Protein AF-A0A918ZQC8-F1 (afdb_monomer)

Organism: NCBI:txid68230

Mean predicted aligned error: 11.02 Å

Foldseek 3Di:
DDDDDDDDDDDDPVVVLVVVLLVVLQVQLVVLVVLVVCQVVVVDPQCVSFPPSVDVVRVVLSVVCNVLSNLLSVLSVVLSVLVVVCVVVVDNPDDPDDPDDDPDRSSLVSNLSSLVSQLVQLVSQCVVCVVVVHDDCVSNVVSVCSNPSSVVVNVVSVVVVVVPDDPDPDPPPPPPDDDDDDD

InterPro domains:
  IPR020348 Uncharacterised protein family YvaD [PF17314] (22-90)
  IPR020348 Uncharacterised protein family YvaD [PF17314] (103-159)

Secondary structure (DSSP, 8-state):
--PPPPPP-PPPHHHHHHHHHHHHHHHHHHHHHHHHHHHHTT-S-HHHHSTTTT-HHHHHHHHTHHHHHHHHHHHHHHHHHHHHHHHHHSS-------SS-----THHHHHHHHHHHHHHHHHHHHHHHHHHT---HHHHHHHHHHHHTTHHHHHHHHHHHHHTSPPP---------------

Structure (mmCIF, N/CA/C/O backbone):
data_AF-A0A918ZQC8-F1
#
_entry.id   AF-A0A918ZQC8-F1
#
loop_
_atom_site.group_PDB
_atom_site.id
_atom_site.type_symbol
_atom_site.label_atom_id
_atom_site.label_alt_id
_atom_site.label_comp_id
_atom_site.label_asym_id
_atom_site.label_entity_id
_atom_site.label_seq_id
_atom_site.pdbx_PDB_ins_code
_atom_site.Cartn_x
_atom_site.Cartn_y
_atom_site.Cartn_z
_atom_site.occupancy
_atom_site.B_iso_or_equiv
_atom_site.auth_seq_id
_atom_site.auth_comp_id
_atom_site.auth_asym_id
_atom_site.auth_atom_id
_atom_site.pdbx_PDB_model_num
ATOM 1 N N . MET A 1 1 ? -54.935 7.148 -3.542 1.00 55.09 1 MET A N 1
ATOM 2 C CA . MET A 1 1 ? -53.748 7.831 -2.980 1.00 55.09 1 MET A CA 1
ATOM 3 C C . MET A 1 1 ? -52.577 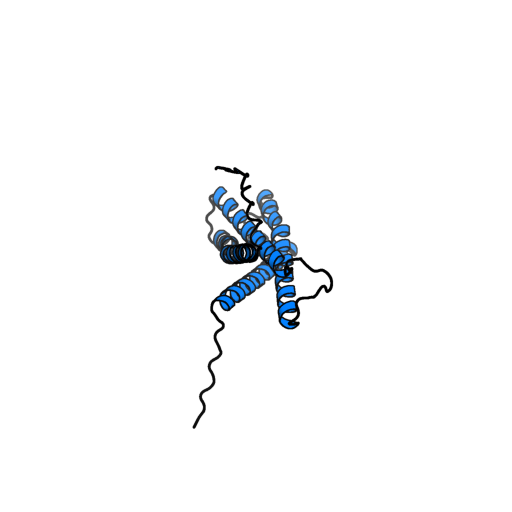6.861 -3.033 1.00 55.09 1 MET A C 1
ATOM 5 O O . MET A 1 1 ? -52.508 5.959 -2.213 1.00 55.09 1 MET A O 1
ATOM 9 N N . THR A 1 2 ? -51.718 6.984 -4.043 1.00 56.75 2 THR A N 1
ATOM 10 C CA . THR A 1 2 ? -50.540 6.119 -4.215 1.00 56.75 2 THR A CA 1
ATOM 11 C C . THR A 1 2 ? -49.395 6.698 -3.393 1.00 56.75 2 THR A C 1
ATOM 13 O O . THR A 1 2 ? -48.932 7.803 -3.669 1.00 56.75 2 THR A O 1
ATOM 16 N N . GLN A 1 3 ? -48.981 5.990 -2.343 1.00 50.06 3 GLN A N 1
ATOM 17 C CA . GLN A 1 3 ? -47.874 6.396 -1.483 1.00 50.06 3 GLN A CA 1
ATOM 18 C C . GLN A 1 3 ? -46.560 6.244 -2.267 1.00 50.06 3 GLN A C 1
ATOM 20 O O . GLN A 1 3 ? -46.239 5.159 -2.748 1.00 50.06 3 GLN A O 1
ATOM 25 N N . ALA A 1 4 ? -45.826 7.342 -2.448 1.00 55.84 4 ALA A N 1
ATOM 26 C CA . ALA A 1 4 ? -44.536 7.325 -3.131 1.00 55.84 4 ALA A CA 1
ATOM 27 C C . ALA A 1 4 ? -43.500 6.513 -2.322 1.00 55.84 4 ALA A C 1
ATOM 29 O O . ALA A 1 4 ? -43.490 6.608 -1.090 1.00 55.84 4 ALA A O 1
ATOM 30 N N . PRO A 1 5 ? -42.610 5.740 -2.975 1.00 60.94 5 PRO A N 1
ATOM 31 C CA . PRO A 1 5 ? -41.620 4.934 -2.274 1.00 60.94 5 PRO A CA 1
ATOM 32 C C . PRO A 1 5 ? -40.621 5.823 -1.523 1.00 60.94 5 PRO A C 1
ATOM 34 O O . PRO A 1 5 ? -40.077 6.789 -2.065 1.00 60.94 5 PRO A O 1
ATOM 37 N N . ALA A 1 6 ? -40.376 5.481 -0.256 1.00 62.22 6 ALA A N 1
ATOM 38 C CA . ALA A 1 6 ? -39.414 6.159 0.600 1.00 62.22 6 ALA A CA 1
ATOM 39 C C . ALA A 1 6 ? -38.012 6.126 -0.034 1.00 62.22 6 ALA A C 1
ATOM 41 O O . ALA A 1 6 ? -37.455 5.055 -0.285 1.00 62.22 6 ALA A O 1
ATOM 42 N N . ARG A 1 7 ? -37.427 7.304 -0.290 1.00 58.84 7 ARG A N 1
ATOM 43 C CA . ARG A 1 7 ? -36.044 7.410 -0.779 1.00 58.84 7 ARG A CA 1
ATOM 44 C C . ARG A 1 7 ? -35.074 6.792 0.242 1.00 58.84 7 ARG A C 1
ATOM 46 O O . ARG A 1 7 ? -35.233 7.032 1.442 1.00 58.84 7 ARG A O 1
ATOM 53 N N . PRO A 1 8 ? -34.042 6.049 -0.198 1.00 61.06 8 PRO A N 1
ATOM 54 C CA . PRO A 1 8 ? -33.047 5.491 0.710 1.00 61.06 8 PRO A CA 1
ATOM 55 C C . PRO A 1 8 ? -32.327 6.615 1.470 1.00 61.06 8 PRO A C 1
ATOM 57 O O . PRO A 1 8 ? -31.856 7.580 0.867 1.00 61.06 8 PRO A O 1
ATOM 60 N N . ARG A 1 9 ? -32.237 6.494 2.805 1.00 65.69 9 ARG A N 1
ATOM 61 C CA . ARG A 1 9 ? -31.492 7.441 3.653 1.00 65.69 9 ARG A CA 1
ATOM 62 C C . ARG A 1 9 ? -30.019 7.418 3.252 1.00 65.69 9 ARG A C 1
ATOM 64 O O . ARG A 1 9 ? -29.309 6.449 3.518 1.00 65.69 9 ARG A O 1
ATOM 71 N N . THR A 1 10 ? -29.555 8.502 2.641 1.00 63.12 10 THR A N 1
ATOM 72 C CA . THR A 1 10 ? -28.132 8.761 2.424 1.00 63.12 10 THR A CA 1
ATOM 73 C C . THR A 1 10 ? -27.437 8.853 3.781 1.00 63.12 10 THR A C 1
ATOM 75 O O . THR A 1 10 ? -27.893 9.573 4.670 1.00 63.12 10 THR A O 1
ATOM 78 N N . ALA A 1 11 ? -26.357 8.092 3.970 1.00 53.91 11 ALA A N 1
ATOM 79 C CA . ALA A 1 11 ? -25.581 8.140 5.206 1.00 53.91 11 ALA A CA 1
ATOM 80 C C . ALA A 1 11 ? -24.979 9.546 5.407 1.00 53.91 11 ALA A C 1
ATOM 82 O O . ALA A 1 11 ? -24.648 10.203 4.418 1.00 53.91 11 ALA A O 1
ATOM 83 N N . PRO A 1 12 ? -24.807 10.014 6.657 1.00 51.41 12 PRO A N 1
ATOM 84 C CA . PRO A 1 12 ? -24.168 11.299 6.915 1.00 51.41 12 PRO A CA 1
ATOM 85 C C . PRO A 1 12 ? -22.745 11.335 6.316 1.00 51.41 12 PRO A C 1
ATOM 87 O O . PRO A 1 12 ? -22.062 10.305 6.281 1.00 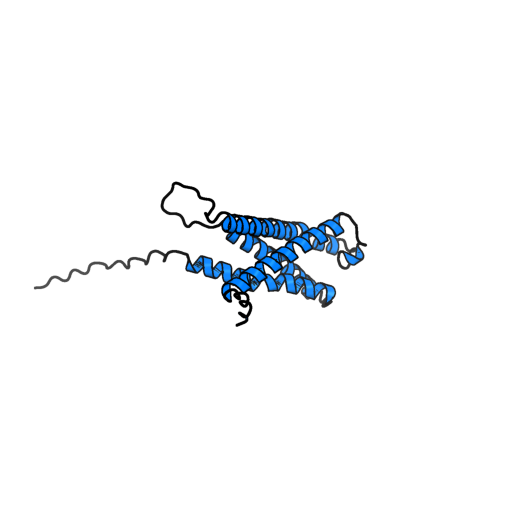51.41 12 PRO A O 1
ATOM 90 N N . PRO A 1 13 ? -22.248 12.505 5.874 1.00 56.97 13 PRO A N 1
ATOM 91 C CA . PRO A 1 13 ? -21.015 12.622 5.082 1.00 56.97 13 PRO A CA 1
ATOM 92 C C . PRO A 1 13 ? -19.768 12.020 5.763 1.00 56.97 13 PRO A C 1
ATOM 94 O O . PRO A 1 13 ? -18.898 11.447 5.103 1.00 56.97 13 PRO A O 1
ATOM 97 N N . HIS A 1 14 ? -19.697 12.046 7.099 1.00 58.22 14 HIS A N 1
ATOM 98 C CA . HIS A 1 14 ? -18.598 11.435 7.860 1.00 58.22 14 HIS A CA 1
ATOM 99 C C . HIS A 1 14 ? -18.549 9.899 7.788 1.00 58.22 14 HIS A C 1
ATOM 101 O O . HIS A 1 14 ? -17.458 9.319 7.921 1.00 58.22 14 HIS A O 1
ATOM 107 N N . ASP A 1 15 ? -19.694 9.248 7.576 1.00 60.91 15 ASP A N 1
ATOM 108 C CA . ASP A 1 15 ? -19.804 7.794 7.439 1.00 60.91 15 ASP A CA 1
ATOM 109 C C . ASP A 1 15 ? -19.425 7.331 6.038 1.00 60.91 15 ASP A C 1
ATOM 111 O O . ASP A 1 15 ? -18.857 6.247 5.885 1.00 60.91 15 ASP A O 1
ATOM 115 N N . GLN A 1 16 ? -19.686 8.158 5.025 1.00 68.25 16 GLN A N 1
ATOM 116 C CA . GLN A 1 16 ? -19.373 7.845 3.635 1.00 68.25 16 GLN A CA 1
ATOM 117 C C . GLN A 1 16 ? -17.858 7.764 3.412 1.00 68.25 16 GLN A C 1
ATOM 119 O O . GLN A 1 16 ? -17.372 6.749 2.920 1.00 68.25 16 GLN A O 1
ATOM 124 N N . GLY A 1 17 ? -17.086 8.742 3.902 1.00 75.75 17 GLY A N 1
ATOM 125 C CA . GLY A 1 17 ? -15.626 8.742 3.734 1.00 75.75 17 GLY A CA 1
ATOM 126 C C . GLY A 1 17 ? -14.919 7.546 4.388 1.00 75.75 17 GLY A C 1
ATOM 127 O O . GLY A 1 17 ? -13.971 7.003 3.831 1.00 75.75 17 GLY A O 1
ATOM 128 N N . LEU A 1 18 ? -15.394 7.070 5.548 1.00 79.00 18 LEU A N 1
ATOM 129 C CA . LEU A 1 18 ? -14.804 5.881 6.185 1.00 79.00 18 LEU A CA 1
ATOM 130 C C . LEU A 1 18 ? -15.172 4.587 5.442 1.00 79.00 18 LEU A C 1
ATOM 132 O O . LEU A 1 18 ? -14.393 3.637 5.449 1.00 79.00 18 LEU A O 1
ATOM 136 N N . ARG A 1 19 ? -16.357 4.527 4.822 1.00 84.44 19 ARG A N 1
ATOM 137 C CA . ARG A 1 19 ? -16.752 3.390 3.978 1.00 84.44 19 ARG A CA 1
ATOM 138 C C . ARG A 1 19 ? -15.877 3.321 2.729 1.00 84.44 19 ARG A C 1
ATOM 140 O O . ARG A 1 19 ? -15.382 2.240 2.434 1.00 84.44 19 ARG A O 1
ATOM 147 N N . SER A 1 20 ? -15.625 4.456 2.076 1.00 88.69 20 SER A N 1
ATOM 148 C CA . SER A 1 20 ? -14.748 4.526 0.903 1.00 88.69 20 SER A CA 1
ATOM 149 C C . SER A 1 20 ? -13.321 4.082 1.223 1.00 88.69 20 SER A C 1
ATOM 151 O O . SER A 1 20 ? -12.782 3.253 0.505 1.00 88.69 20 SER A O 1
ATOM 153 N N . VAL A 1 21 ? -12.743 4.535 2.344 1.00 88.75 21 VAL A N 1
ATOM 154 C CA . VAL A 1 21 ? -11.399 4.099 2.779 1.00 88.75 21 VAL A CA 1
ATOM 155 C C . VAL A 1 21 ? -11.344 2.590 2.997 1.00 88.75 21 VAL A C 1
ATOM 157 O O . VAL A 1 21 ? -10.430 1.935 2.516 1.00 88.75 21 VAL A O 1
ATOM 160 N N . LYS A 1 22 ? -12.334 2.018 3.692 1.00 91.81 22 LYS A N 1
ATOM 161 C CA . LYS A 1 22 ? -12.390 0.569 3.937 1.00 91.81 22 LYS A CA 1
ATOM 162 C C . LYS A 1 22 ? -12.544 -0.240 2.652 1.00 91.81 22 LYS A C 1
ATOM 164 O O . LYS A 1 22 ? -12.025 -1.346 2.580 1.00 91.81 22 LYS A O 1
ATOM 169 N N . ALA A 1 23 ? -13.289 0.288 1.680 1.00 93.75 23 ALA A N 1
ATOM 170 C CA . ALA A 1 23 ? -13.439 -0.334 0.372 1.00 93.75 23 ALA A CA 1
ATOM 171 C C . ALA A 1 23 ? -12.127 -0.271 -0.419 1.00 93.75 23 ALA A C 1
ATOM 173 O O . ALA A 1 23 ? -11.691 -1.303 -0.912 1.00 93.75 23 ALA A O 1
ATOM 174 N N . ALA A 1 24 ? -11.477 0.896 -0.468 1.00 94.62 24 ALA A N 1
ATOM 175 C CA . ALA A 1 24 ? -10.176 1.065 -1.110 1.00 94.62 24 ALA A CA 1
ATOM 176 C C . ALA A 1 24 ? -9.125 0.129 -0.498 1.00 94.62 24 ALA A C 1
ATOM 178 O O . ALA A 1 24 ? -8.502 -0.620 -1.233 1.00 94.62 24 ALA A O 1
ATOM 179 N N . MET A 1 25 ? -9.020 0.077 0.836 1.00 95.88 25 MET A N 1
ATOM 180 C CA . MET A 1 25 ? -8.142 -0.871 1.537 1.00 95.88 25 MET A CA 1
ATOM 181 C C . MET A 1 25 ? -8.412 -2.315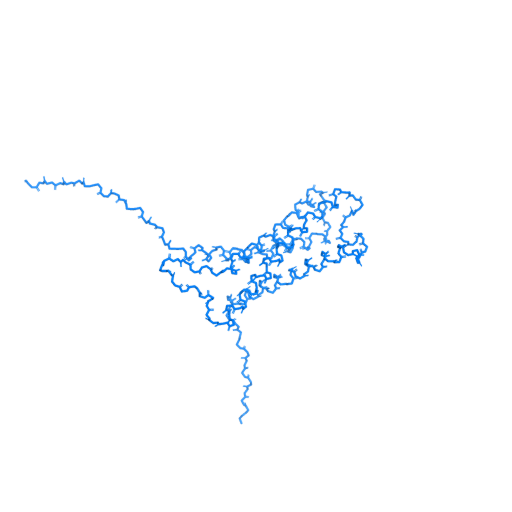 1.125 1.00 95.88 25 MET A C 1
ATOM 183 O O . MET A 1 25 ? -7.488 -3.015 0.754 1.00 95.88 25 MET A O 1
ATOM 187 N N . LEU A 1 26 ? -9.676 -2.752 1.141 1.00 97.25 26 LEU A N 1
ATOM 188 C CA . LEU A 1 26 ? -10.011 -4.127 0.773 1.00 97.25 26 LEU A CA 1
ATOM 189 C C . LEU A 1 26 ? -9.608 -4.446 -0.671 1.00 97.25 26 LEU A C 1
ATOM 191 O O . LEU A 1 26 ? -9.108 -5.533 -0.933 1.00 97.25 26 LEU A O 1
ATOM 195 N N . VAL A 1 27 ? -9.847 -3.521 -1.602 1.00 97.50 27 VAL A N 1
ATOM 196 C CA . VAL A 1 27 ? -9.444 -3.692 -3.003 1.00 97.50 27 VAL A CA 1
ATOM 197 C C . VAL A 1 27 ? -7.924 -3.779 -3.110 1.00 97.50 27 VAL A C 1
ATOM 199 O O . VAL A 1 27 ? -7.431 -4.691 -3.764 1.00 97.50 27 VAL A O 1
ATOM 202 N N . THR A 1 28 ? -7.194 -2.890 -2.436 1.00 97.25 28 THR A N 1
ATOM 203 C CA . THR A 1 28 ? -5.727 -2.883 -2.418 1.00 97.25 28 THR A CA 1
ATOM 204 C C . THR A 1 28 ? -5.154 -4.165 -1.813 1.00 97.25 28 THR A C 1
ATOM 206 O O . THR A 1 28 ? -4.318 -4.800 -2.445 1.00 97.25 28 THR A O 1
ATOM 209 N N . ASP A 1 29 ? -5.649 -4.597 -0.650 1.00 97.94 29 ASP A N 1
ATOM 210 C CA . ASP A 1 29 ? -5.193 -5.814 0.034 1.00 97.94 29 ASP A CA 1
ATOM 211 C C . ASP A 1 29 ? -5.392 -7.052 -0.860 1.00 97.94 29 ASP A C 1
ATOM 213 O O . ASP A 1 29 ? -4.509 -7.897 -0.997 1.00 97.94 29 ASP A O 1
ATOM 217 N N . LEU A 1 30 ? -6.554 -7.163 -1.514 1.00 98.12 30 LEU A N 1
ATOM 218 C CA . LEU A 1 30 ? -6.827 -8.267 -2.437 1.00 98.12 30 LEU A CA 1
ATOM 219 C C . LEU A 1 30 ? -5.965 -8.187 -3.701 1.00 98.12 30 LEU A C 1
ATOM 221 O O . LEU A 1 30 ? -5.511 -9.224 -4.181 1.00 98.12 30 LEU A O 1
ATOM 225 N N . ALA A 1 31 ? -5.728 -6.985 -4.228 1.00 97.25 31 ALA A N 1
ATOM 226 C CA . ALA A 1 31 ? -4.878 -6.780 -5.395 1.00 97.25 31 ALA A CA 1
ATOM 227 C C . ALA A 1 31 ? -3.419 -7.159 -5.109 1.00 97.25 31 ALA A C 1
ATOM 229 O O . ALA A 1 31 ? -2.822 -7.853 -5.926 1.00 97.25 31 ALA A O 1
ATOM 230 N N . PHE A 1 32 ? -2.870 -6.787 -3.948 1.00 97.56 32 PHE A N 1
ATOM 231 C CA . PHE A 1 32 ? -1.523 -7.189 -3.533 1.00 97.56 32 PHE A CA 1
ATOM 232 C C . PHE A 1 32 ? -1.385 -8.702 -3.427 1.00 97.56 32 PHE A C 1
ATOM 234 O O . PHE A 1 32 ? -0.473 -9.285 -4.010 1.00 97.56 32 PHE A O 1
ATOM 241 N N . LEU A 1 33 ? -2.306 -9.351 -2.712 1.00 97.81 33 LEU A N 1
ATOM 242 C CA . LEU A 1 33 ? -2.263 -10.801 -2.543 1.00 97.81 33 LEU A CA 1
ATOM 243 C C . LEU A 1 33 ? -2.423 -11.528 -3.881 1.00 97.81 33 LEU A C 1
ATOM 245 O O . LEU A 1 33 ? -1.735 -12.520 -4.117 1.00 97.81 33 LEU A O 1
ATOM 249 N N . LEU A 1 34 ? -3.290 -11.032 -4.768 1.00 96.62 34 LEU A N 1
ATOM 250 C CA . LEU A 1 34 ? -3.452 -11.586 -6.108 1.00 96.62 34 LEU A CA 1
ATOM 251 C C . LEU A 1 34 ? -2.184 -11.405 -6.949 1.00 96.62 34 LEU A C 1
ATOM 253 O O . LEU A 1 34 ? -1.709 -12.383 -7.520 1.00 96.62 34 LEU A O 1
ATOM 257 N N . TYR A 1 35 ? -1.630 -10.191 -6.994 1.00 95.38 35 TYR A N 1
ATOM 258 C CA . TYR A 1 35 ? -0.397 -9.878 -7.717 1.00 95.38 35 TYR A CA 1
ATOM 259 C C . TYR A 1 35 ? 0.744 -10.797 -7.279 1.00 95.38 35 TYR A C 1
ATOM 261 O O . TYR A 1 35 ? 1.323 -11.493 -8.110 1.00 95.38 35 TYR A O 1
ATOM 269 N N . TRP A 1 36 ? 1.006 -10.881 -5.972 1.00 96.06 36 TRP A N 1
ATOM 270 C CA . TRP A 1 36 ? 2.087 -11.710 -5.445 1.00 96.06 36 TRP A CA 1
ATOM 271 C C . TRP A 1 36 ? 1.843 -13.203 -5.645 1.00 96.06 36 TRP A C 1
ATOM 273 O O . TRP A 1 36 ? 2.785 -13.934 -5.934 1.00 96.06 36 TRP A O 1
ATOM 283 N N . SER A 1 37 ? 0.592 -13.665 -5.561 1.00 95.44 37 SER A N 1
ATOM 284 C CA . SER A 1 37 ? 0.263 -15.062 -5.878 1.00 95.44 37 SER A CA 1
ATOM 285 C C . SER A 1 37 ? 0.565 -15.379 -7.341 1.00 95.44 37 SER A C 1
ATOM 287 O O . SER A 1 37 ? 1.198 -16.386 -7.637 1.00 95.44 37 SER A O 1
ATOM 289 N N . VAL A 1 38 ? 0.146 -14.504 -8.257 1.00 94.38 38 VAL A N 1
ATOM 290 C CA . VAL A 1 38 ? 0.375 -14.649 -9.699 1.00 94.38 38 VAL A CA 1
ATOM 291 C C . VAL A 1 38 ? 1.868 -14.601 -10.035 1.00 94.38 38 VAL A C 1
ATOM 293 O O . VAL A 1 38 ? 2.335 -15.442 -10.804 1.00 94.38 38 VAL A O 1
ATOM 296 N N . ALA A 1 39 ? 2.613 -13.672 -9.430 1.00 91.12 39 ALA A N 1
ATOM 297 C CA . ALA A 1 39 ? 4.049 -13.514 -9.635 1.00 91.12 39 ALA A CA 1
ATOM 298 C C . ALA A 1 39 ? 4.848 -14.719 -9.106 1.00 91.12 39 ALA A C 1
ATOM 300 O O . ALA A 1 39 ? 5.638 -15.297 -9.847 1.00 91.12 39 ALA A O 1
ATOM 301 N N . LEU A 1 40 ? 4.606 -15.152 -7.862 1.00 92.06 40 LEU A N 1
ATOM 302 C CA . LEU A 1 40 ? 5.337 -16.269 -7.242 1.00 92.06 40 LEU A CA 1
ATOM 303 C C . LEU A 1 40 ? 5.031 -17.624 -7.890 1.00 92.06 40 LEU A C 1
ATOM 305 O O . LEU A 1 40 ? 5.890 -18.502 -7.914 1.00 92.06 40 LEU A O 1
ATOM 309 N N . LEU A 1 41 ? 3.816 -17.803 -8.412 1.00 93.62 41 LEU A N 1
ATOM 310 C CA . LEU A 1 41 ? 3.431 -19.011 -9.145 1.00 93.62 41 LEU A CA 1
ATOM 311 C C . LEU A 1 41 ? 3.886 -18.990 -10.614 1.00 93.62 41 LEU A C 1
ATOM 313 O O . LEU A 1 41 ? 3.658 -19.970 -11.321 1.00 93.62 41 LEU A O 1
ATOM 317 N N . GLY A 1 42 ? 4.493 -17.895 -11.089 1.00 89.38 42 GLY A N 1
ATOM 318 C CA . GLY A 1 42 ? 4.925 -17.756 -12.481 1.00 89.38 42 GLY A CA 1
ATOM 319 C C . GLY A 1 42 ? 3.768 -17.826 -13.481 1.00 89.38 42 GLY A C 1
ATOM 320 O O . GLY A 1 42 ? 3.942 -18.317 -14.593 1.00 89.38 42 GLY A O 1
ATOM 321 N N . LEU A 1 43 ? 2.568 -17.380 -13.085 1.00 90.88 43 LEU A N 1
ATOM 322 C CA . LEU A 1 43 ? 1.364 -17.468 -13.926 1.00 90.88 43 LEU A CA 1
ATOM 323 C C . LEU A 1 43 ? 1.335 -16.417 -15.042 1.00 90.88 43 LEU A C 1
ATOM 325 O O . LEU A 1 43 ? 0.516 -16.516 -15.955 1.00 90.88 43 LEU A O 1
ATOM 329 N N . ILE A 1 44 ? 2.207 -15.412 -14.963 1.00 88.75 44 ILE A N 1
ATOM 330 C CA . ILE A 1 44 ? 2.427 -14.414 -16.009 1.00 88.75 44 ILE A CA 1
ATOM 331 C C . ILE A 1 44 ? 3.902 -14.416 -16.426 1.00 88.75 44 ILE A C 1
ATOM 333 O O . ILE A 1 44 ? 4.766 -14.685 -15.588 1.00 88.75 44 ILE A O 1
ATOM 337 N N . PRO A 1 45 ? 4.204 -14.084 -17.694 1.00 87.12 45 PRO A N 1
ATOM 338 C CA . PRO A 1 45 ? 5.566 -13.790 -18.127 1.00 87.12 45 PRO A CA 1
ATOM 339 C C . PRO A 1 45 ? 6.245 -12.763 -17.212 1.00 87.12 45 PRO A C 1
ATOM 341 O O . PRO A 1 45 ? 5.620 -11.779 -16.809 1.00 87.12 45 PRO A O 1
ATOM 344 N N . ALA A 1 46 ? 7.527 -12.979 -16.902 1.00 82.12 46 ALA A N 1
ATOM 345 C CA . ALA A 1 46 ? 8.281 -12.145 -15.963 1.00 82.12 46 ALA A CA 1
ATOM 346 C C . ALA A 1 46 ? 8.339 -10.664 -16.391 1.00 82.12 46 ALA A C 1
ATOM 348 O O . ALA A 1 46 ? 8.247 -9.776 -15.547 1.00 82.12 46 ALA A O 1
ATOM 349 N N . GLU A 1 47 ? 8.349 -10.402 -17.700 1.00 85.62 47 GLU A N 1
ATOM 350 C CA . GLU A 1 47 ? 8.267 -9.064 -18.306 1.00 85.62 47 GLU A CA 1
ATOM 351 C C . GLU A 1 47 ? 7.016 -8.257 -17.922 1.00 85.62 47 GLU A C 1
ATOM 353 O O . GLU A 1 47 ? 7.053 -7.026 -17.917 1.00 85.62 47 GLU A O 1
ATOM 358 N N . TYR A 1 48 ? 5.914 -8.928 -17.573 1.00 85.56 48 TYR A N 1
ATOM 359 C CA . TYR A 1 48 ? 4.688 -8.275 -17.111 1.00 85.56 48 TYR A CA 1
ATOM 360 C C . TYR A 1 48 ? 4.598 -8.179 -15.587 1.00 85.56 48 TYR A C 1
ATOM 362 O O . TYR A 1 48 ? 3.774 -7.417 -15.079 1.00 85.56 48 TYR A O 1
ATOM 370 N N . ALA A 1 49 ? 5.412 -8.939 -14.850 1.00 83.44 49 ALA A N 1
ATOM 371 C CA . ALA A 1 49 ? 5.391 -8.932 -13.392 1.00 83.44 49 ALA A CA 1
ATOM 372 C C . ALA A 1 49 ? 6.041 -7.663 -12.828 1.00 83.44 49 ALA A C 1
ATOM 374 O O . ALA A 1 49 ? 5.506 -7.057 -11.897 1.00 83.44 49 ALA A O 1
ATOM 375 N N . TYR A 1 50 ? 7.179 -7.262 -13.393 1.00 83.88 50 TYR A N 1
ATOM 376 C CA . TYR A 1 50 ? 7.879 -6.025 -13.061 1.00 83.88 50 TYR A CA 1
ATOM 377 C C .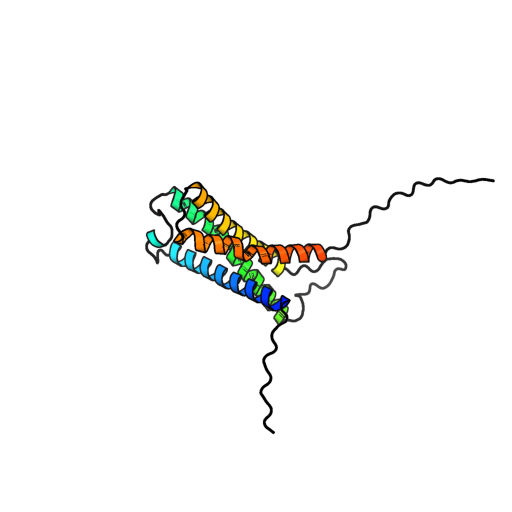 TYR A 1 50 ? 8.853 -5.646 -14.181 1.00 83.88 50 TYR A C 1
ATOM 379 O O . TYR A 1 50 ? 9.249 -6.469 -15.004 1.00 83.88 50 TYR A O 1
ATOM 387 N N . LYS A 1 51 ? 9.210 -4.362 -14.238 1.00 84.12 51 LYS A N 1
ATOM 388 C CA . LYS A 1 51 ? 10.101 -3.820 -15.268 1.00 84.12 51 LYS A CA 1
ATOM 389 C C . LYS A 1 51 ? 11.532 -4.344 -15.108 1.00 84.12 51 LYS A C 1
ATOM 391 O O . LYS A 1 51 ? 11.966 -4.543 -13.983 1.00 84.12 51 LYS A O 1
ATOM 396 N N . ASP A 1 52 ? 12.243 -4.495 -16.230 1.00 85.88 52 ASP A N 1
ATOM 397 C CA . ASP A 1 52 ? 13.659 -4.890 -16.316 1.00 85.88 52 ASP A CA 1
ATOM 398 C C . ASP A 1 52 ? 13.969 -6.154 -15.491 1.00 85.88 52 ASP A C 1
ATOM 400 O O . ASP A 1 52 ? 14.922 -6.195 -14.717 1.00 85.88 52 ASP A O 1
ATOM 404 N N . TYR A 1 53 ? 13.129 -7.186 -15.638 1.00 80.94 53 TYR A N 1
ATOM 405 C CA . TYR A 1 53 ? 13.152 -8.385 -14.793 1.00 80.94 53 TYR A CA 1
ATOM 406 C C . TYR A 1 53 ? 14.451 -9.203 -14.869 1.00 80.94 53 TYR A C 1
ATOM 408 O O . TYR A 1 53 ? 14.755 -9.946 -13.936 1.00 80.94 53 TYR A O 1
ATOM 416 N N . ASP A 1 54 ? 15.205 -9.053 -15.960 1.00 85.94 54 ASP A N 1
ATOM 417 C CA . ASP A 1 54 ? 16.505 -9.693 -16.168 1.00 85.94 54 ASP A CA 1
ATOM 418 C C . ASP A 1 54 ? 17.633 -9.046 -15.337 1.00 85.94 54 ASP A C 1
ATOM 420 O O . ASP A 1 54 ? 18.689 -9.655 -15.157 1.00 85.94 54 ASP A O 1
ATOM 424 N N . ASP A 1 55 ? 17.439 -7.823 -14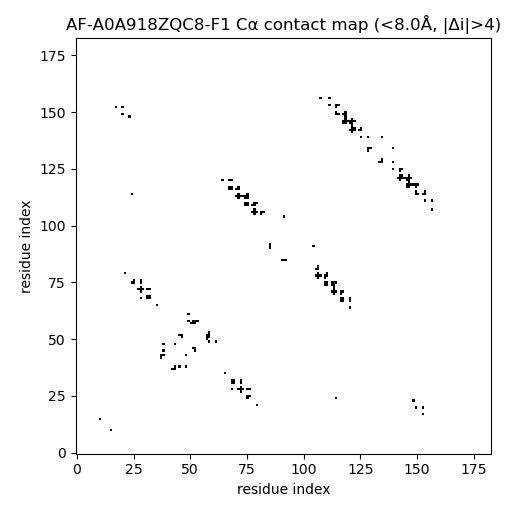.819 1.00 90.44 55 ASP A N 1
ATOM 425 C CA . ASP A 1 55 ? 18.396 -7.176 -13.916 1.00 90.44 55 ASP A CA 1
ATOM 426 C C . ASP A 1 55 ? 18.208 -7.721 -12.484 1.00 90.44 55 ASP A C 1
ATOM 428 O O . ASP A 1 55 ? 17.161 -7.488 -11.865 1.00 90.44 55 ASP A O 1
ATOM 432 N N . PRO A 1 56 ? 19.211 -8.411 -11.903 1.00 89.94 56 PRO A N 1
ATOM 433 C CA . PRO A 1 56 ? 19.103 -8.964 -10.555 1.00 89.94 56 PRO A CA 1
ATOM 434 C C . PRO A 1 56 ? 18.847 -7.888 -9.493 1.00 89.94 56 PRO A C 1
ATOM 436 O O . PRO A 1 56 ? 18.111 -8.139 -8.540 1.00 89.94 56 PRO A O 1
ATOM 439 N N . VAL A 1 57 ? 19.366 -6.667 -9.672 1.00 91.62 57 VAL A N 1
ATOM 440 C CA . VAL A 1 57 ? 19.105 -5.554 -8.743 1.00 91.62 57 VAL A CA 1
ATOM 441 C C . VAL A 1 57 ? 17.634 -5.155 -8.790 1.00 91.62 57 VAL A C 1
ATOM 443 O O . VAL A 1 57 ? 17.036 -4.836 -7.762 1.00 91.62 57 VAL A O 1
ATOM 446 N N . MET A 1 58 ? 17.044 -5.173 -9.982 1.00 92.12 58 MET A N 1
ATOM 447 C CA . MET A 1 58 ? 15.644 -4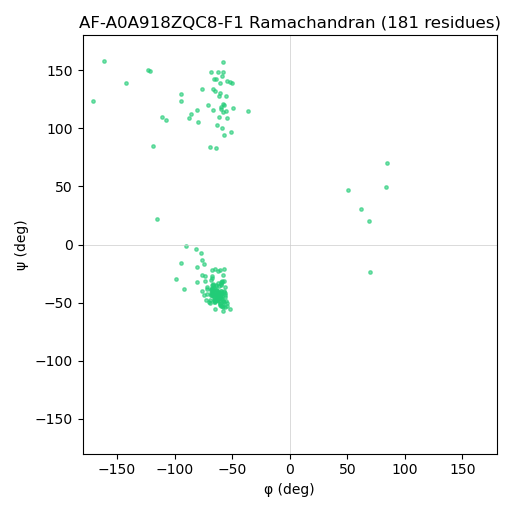.833 -10.184 1.00 92.12 58 MET A CA 1
ATOM 448 C C . MET A 1 58 ? 14.712 -5.917 -9.639 1.00 92.12 58 MET A C 1
ATOM 450 O O . MET A 1 58 ? 13.697 -5.603 -9.015 1.00 92.12 58 MET A O 1
ATOM 454 N N . SER A 1 59 ? 15.100 -7.182 -9.806 1.00 90.81 59 SER A N 1
ATOM 455 C CA . SER A 1 59 ? 14.446 -8.326 -9.176 1.00 90.81 59 SER A CA 1
ATOM 456 C C . SER A 1 59 ? 14.442 -8.194 -7.653 1.00 90.81 59 SER A C 1
ATOM 458 O O . SER A 1 59 ? 13.368 -8.140 -7.053 1.00 90.81 59 SER A O 1
ATOM 460 N N . ASP A 1 60 ? 15.609 -8.062 -7.019 1.00 93.44 60 ASP A N 1
ATOM 461 C CA . ASP A 1 60 ? 15.720 -7.967 -5.556 1.00 93.44 60 ASP A CA 1
ATOM 462 C C . ASP A 1 60 ? 14.953 -6.761 -5.002 1.00 93.44 60 ASP A C 1
ATOM 464 O O . ASP A 1 60 ? 14.256 -6.853 -3.984 1.00 93.44 60 ASP A O 1
ATOM 468 N N . TRP A 1 61 ? 15.021 -5.632 -5.710 1.00 94.62 61 TRP A N 1
ATOM 469 C CA . TRP A 1 61 ? 14.247 -4.446 -5.379 1.00 94.62 61 TRP A CA 1
ATOM 470 C C . TRP A 1 61 ? 12.737 -4.704 -5.453 1.00 94.62 61 TRP A C 1
ATOM 472 O O . TRP A 1 61 ? 12.025 -4.342 -4.516 1.00 94.62 61 TRP A O 1
ATOM 482 N N . ASN A 1 62 ? 12.239 -5.368 -6.500 1.00 94.69 62 ASN A N 1
ATOM 483 C CA . ASN A 1 62 ? 10.820 -5.704 -6.619 1.00 94.69 62 ASN A CA 1
ATOM 484 C C . ASN A 1 62 ? 10.380 -6.698 -5.531 1.00 94.69 62 ASN A C 1
ATOM 486 O O . ASN A 1 62 ? 9.374 -6.483 -4.857 1.00 94.69 62 ASN A O 1
ATOM 490 N N . TYR A 1 63 ? 11.159 -7.753 -5.282 1.00 94.25 63 TYR A N 1
ATOM 491 C CA . TYR A 1 63 ? 10.858 -8.730 -4.230 1.00 94.25 63 TYR A CA 1
ATOM 492 C C . TYR A 1 63 ? 10.917 -8.140 -2.815 1.00 94.25 63 TYR A C 1
ATOM 494 O O . TYR A 1 63 ? 10.246 -8.657 -1.920 1.00 94.25 63 TYR A O 1
ATOM 502 N N . SER A 1 64 ? 11.617 -7.020 -2.601 1.00 95.94 64 SER A N 1
ATOM 503 C CA . SER A 1 64 ? 11.579 -6.300 -1.319 1.00 95.94 64 SER A CA 1
ATOM 504 C C . SER A 1 64 ? 10.177 -5.793 -0.936 1.00 95.94 64 SER A C 1
ATOM 506 O O . SER A 1 64 ? 9.898 -5.609 0.251 1.00 95.94 64 SER A O 1
ATOM 508 N N . PHE A 1 65 ? 9.270 -5.623 -1.908 1.00 96.75 65 PHE A N 1
ATOM 509 C CA . PHE A 1 65 ? 7.884 -5.216 -1.658 1.00 96.75 65 PHE A CA 1
ATOM 510 C C . PHE A 1 65 ? 7.015 -6.357 -1.119 1.00 96.75 65 PHE A C 1
ATOM 512 O O . PHE A 1 65 ? 6.076 -6.092 -0.376 1.00 96.75 65 PHE A O 1
ATOM 519 N N . LEU A 1 66 ? 7.342 -7.624 -1.403 1.00 96.50 66 LEU A N 1
ATOM 520 C CA . LEU A 1 66 ? 6.562 -8.782 -0.951 1.00 96.50 66 LEU A CA 1
ATOM 521 C C . LEU A 1 66 ? 6.280 -8.774 0.563 1.00 96.50 66 LEU A C 1
ATOM 523 O O . LEU A 1 66 ? 5.107 -8.827 0.945 1.00 96.50 66 LEU A O 1
ATOM 527 N N . PRO A 1 67 ? 7.288 -8.694 1.457 1.00 97.12 67 PRO A N 1
ATOM 528 C CA . PRO A 1 67 ? 7.024 -8.668 2.894 1.00 97.12 67 PRO A CA 1
ATOM 529 C C . PRO A 1 67 ? 6.211 -7.438 3.321 1.00 97.12 67 PRO A C 1
ATOM 531 O O . PRO A 1 67 ? 5.401 -7.534 4.245 1.00 97.12 67 PRO A O 1
ATOM 534 N N . LEU A 1 68 ? 6.396 -6.299 2.648 1.00 97.00 68 LEU A N 1
ATOM 535 C CA . LEU A 1 68 ? 5.694 -5.051 2.938 1.00 97.00 68 LEU A CA 1
ATOM 536 C C . LEU A 1 68 ? 4.207 -5.140 2.566 1.00 97.00 68 LEU A C 1
ATOM 538 O O . LEU A 1 68 ? 3.347 -4.873 3.410 1.00 97.00 68 LEU A O 1
ATOM 542 N N . ASP A 1 69 ? 3.906 -5.580 1.348 1.00 98.00 69 ASP A N 1
ATOM 543 C CA . ASP A 1 69 ? 2.552 -5.703 0.803 1.00 98.00 69 ASP A CA 1
ATOM 544 C C . ASP A 1 69 ? 1.752 -6.794 1.522 1.00 98.00 69 ASP A C 1
ATOM 546 O O . ASP A 1 69 ? 0.566 -6.619 1.827 1.00 98.00 69 ASP A O 1
ATOM 550 N N . VAL A 1 70 ? 2.401 -7.913 1.865 1.00 98.19 70 VAL A N 1
ATOM 551 C CA . VAL A 1 70 ? 1.782 -8.985 2.655 1.00 98.19 70 VAL A CA 1
ATOM 552 C C . VAL A 1 70 ? 1.479 -8.501 4.072 1.00 98.19 70 VAL A C 1
ATOM 554 O O . VAL A 1 70 ? 0.378 -8.743 4.571 1.00 98.19 70 VAL A O 1
ATOM 557 N N . ALA A 1 71 ? 2.395 -7.777 4.722 1.00 98.31 71 ALA A N 1
ATOM 558 C CA . ALA A 1 71 ? 2.143 -7.210 6.047 1.00 98.31 71 ALA A CA 1
ATOM 559 C C . ALA A 1 71 ? 1.028 -6.147 6.016 1.00 98.31 71 ALA A C 1
ATOM 561 O O . ALA A 1 71 ? 0.157 -6.138 6.899 1.00 98.31 71 ALA A O 1
ATOM 562 N N . ALA A 1 72 ? 1.010 -5.288 4.990 1.00 98.25 72 ALA A N 1
ATOM 563 C CA . ALA A 1 72 ? -0.051 -4.309 4.766 1.00 98.25 72 ALA A CA 1
ATOM 564 C C . ALA A 1 72 ? -1.417 -4.996 4.614 1.00 98.25 72 ALA A C 1
ATOM 566 O O . ALA A 1 72 ? -2.366 -4.630 5.313 1.00 98.25 72 ALA A O 1
ATOM 567 N N . SER A 1 73 ? -1.481 -6.052 3.798 1.00 98.38 73 SER A N 1
ATOM 568 C CA . SER A 1 73 ? -2.704 -6.819 3.535 1.00 98.38 73 SER A CA 1
ATOM 569 C C . SER A 1 73 ? -3.176 -7.603 4.760 1.00 98.38 73 SER A C 1
ATOM 571 O O . SER A 1 73 ? -4.357 -7.588 5.105 1.00 98.38 73 SER A O 1
ATOM 573 N N . ALA A 1 74 ? -2.262 -8.264 5.476 1.00 98.12 74 ALA A N 1
ATOM 574 C CA . ALA A 1 74 ? -2.593 -9.040 6.669 1.00 98.12 74 ALA A CA 1
ATOM 575 C C . ALA A 1 74 ? -3.172 -8.145 7.776 1.00 98.12 74 ALA A C 1
ATOM 577 O O . ALA A 1 74 ? -4.228 -8.442 8.346 1.00 98.12 74 ALA A O 1
ATOM 578 N N . THR A 1 75 ? -2.515 -7.016 8.054 1.00 97.69 75 THR A N 1
ATOM 579 C CA . THR A 1 75 ? -3.002 -6.041 9.042 1.00 97.69 75 THR A CA 1
ATOM 580 C C . THR A 1 75 ? -4.287 -5.354 8.574 1.00 97.69 75 THR A C 1
ATOM 582 O O . THR A 1 75 ? -5.192 -5.123 9.387 1.00 97.69 75 THR A O 1
ATOM 585 N N . GLY A 1 76 ? -4.419 -5.102 7.270 1.00 97.12 76 GLY A N 1
ATOM 586 C CA . GLY A 1 76 ? -5.587 -4.483 6.660 1.00 97.12 76 GLY A CA 1
ATOM 587 C C . GLY A 1 76 ? -6.838 -5.343 6.780 1.00 97.12 76 GLY A C 1
ATOM 588 O O . GLY A 1 76 ? -7.816 -4.934 7.423 1.00 97.12 76 GLY A O 1
ATOM 589 N N . LEU A 1 77 ? -6.773 -6.582 6.299 1.00 97.62 77 LEU A N 1
ATOM 590 C CA . LEU A 1 77 ? -7.852 -7.564 6.401 1.00 97.62 77 LEU A CA 1
ATOM 591 C C . LEU A 1 77 ? -8.221 -7.864 7.858 1.00 97.62 77 LEU A C 1
ATOM 593 O O . LEU A 1 77 ? -9.412 -7.890 8.194 1.00 97.62 77 LEU A O 1
ATOM 597 N N . ALA A 1 78 ? -7.232 -8.008 8.749 1.00 95.56 78 ALA A N 1
ATOM 598 C CA . ALA A 1 78 ? -7.478 -8.192 10.179 1.00 95.56 78 ALA A CA 1
ATOM 599 C C . ALA A 1 78 ? -8.242 -7.001 10.782 1.00 95.56 78 ALA A C 1
ATOM 601 O O . ALA A 1 78 ? -9.217 -7.189 11.521 1.00 95.56 78 ALA A O 1
ATOM 602 N N . SER A 1 79 ? -7.867 -5.767 10.426 1.00 94.88 79 SER A N 1
ATOM 603 C CA . SER A 1 79 ? -8.568 -4.564 10.885 1.00 94.88 79 SER A CA 1
ATOM 604 C C . SER A 1 79 ? -10.027 -4.529 10.412 1.00 94.88 79 SER A C 1
ATOM 606 O O . SER A 1 79 ? -10.939 -4.224 11.191 1.00 94.88 79 SER A O 1
ATOM 608 N N . LEU A 1 80 ? -10.281 -4.897 9.153 1.00 94.12 80 LEU A N 1
ATOM 609 C CA . LEU A 1 80 ? -11.623 -4.920 8.578 1.00 94.12 80 LEU A CA 1
ATOM 610 C C . LEU A 1 80 ? -12.480 -6.014 9.217 1.00 94.12 80 LEU A C 1
ATOM 612 O O . LEU A 1 80 ? -13.646 -5.760 9.535 1.00 94.12 80 LEU A O 1
ATOM 616 N N . TYR A 1 81 ? -11.906 -7.194 9.449 1.00 93.06 81 TYR A N 1
ATOM 617 C CA . TYR A 1 81 ? -12.563 -8.302 10.137 1.00 93.06 81 TYR A CA 1
ATOM 618 C C . TYR A 1 81 ? -12.982 -7.913 11.560 1.00 93.06 81 TYR A C 1
ATOM 620 O O . TYR A 1 81 ? -14.165 -8.008 11.904 1.00 93.06 81 TYR A O 1
ATOM 628 N N . LEU A 1 82 ? -12.050 -7.389 12.362 1.00 90.31 82 LEU A N 1
ATOM 629 C CA . LEU A 1 82 ? -12.322 -6.966 13.738 1.00 90.31 82 LEU A CA 1
ATOM 630 C C . LEU A 1 82 ? -13.357 -5.834 13.796 1.00 90.31 82 LEU A C 1
ATOM 632 O O . LEU A 1 82 ? -14.273 -5.876 14.618 1.00 90.31 82 LEU A O 1
ATOM 636 N N . CYS A 1 83 ? -13.278 -4.864 12.881 1.00 88.88 83 CYS A N 1
ATOM 637 C CA . CYS A 1 83 ? -14.251 -3.775 12.809 1.00 88.88 83 CYS A CA 1
ATOM 638 C C . CYS A 1 83 ? -15.659 -4.267 12.422 1.00 88.88 83 CYS A C 1
ATOM 640 O O . CYS A 1 83 ? -16.662 -3.757 12.927 1.00 88.88 83 CYS A O 1
ATOM 642 N N . ARG A 1 84 ? -15.765 -5.255 11.523 1.00 87.12 84 ARG A N 1
ATOM 643 C CA . ARG A 1 84 ? -17.053 -5.877 11.167 1.00 87.12 84 ARG A CA 1
ATOM 644 C C . ARG A 1 84 ? -17.627 -6.676 12.335 1.00 87.12 84 ARG A C 1
ATOM 646 O O . ARG A 1 84 ? -18.833 -6.602 12.559 1.00 87.12 84 ARG A O 1
ATOM 653 N N . ARG A 1 85 ? -16.783 -7.408 13.068 1.00 85.06 85 ARG A N 1
ATOM 654 C CA . ARG A 1 85 ? -17.189 -8.192 14.242 1.00 85.06 85 ARG A CA 1
ATOM 655 C C . ARG A 1 85 ? -17.790 -7.299 15.323 1.00 85.06 85 ARG A C 1
ATOM 657 O O . ARG A 1 85 ? -18.927 -7.539 15.704 1.00 85.06 85 ARG A O 1
ATOM 664 N N . GLU A 1 86 ? -17.087 -6.238 15.717 1.00 80.81 86 GLU A N 1
ATOM 665 C CA . GLU A 1 86 ? -17.561 -5.271 16.722 1.00 80.81 86 GLU A CA 1
ATOM 666 C C . GLU A 1 86 ? -18.918 -4.655 16.339 1.00 80.81 86 GLU A C 1
ATOM 668 O O . GLU A 1 86 ? -19.834 -4.586 17.155 1.00 80.81 86 GLU A O 1
ATOM 673 N N . ARG A 1 87 ? -19.093 -4.271 15.065 1.00 77.94 87 ARG A N 1
ATOM 674 C CA . ARG A 1 87 ? -20.371 -3.729 14.570 1.00 77.94 87 ARG A CA 1
ATOM 675 C C . ARG A 1 87 ? -21.522 -4.733 14.615 1.00 77.94 87 ARG A C 1
ATOM 677 O O . ARG A 1 87 ? -22.659 -4.315 14.792 1.00 77.94 87 ARG A O 1
ATOM 684 N N . ARG A 1 88 ? -21.248 -6.021 14.383 1.00 79.44 88 ARG A N 1
ATOM 685 C CA . ARG A 1 88 ? -22.267 -7.085 14.389 1.00 79.44 88 ARG A CA 1
ATOM 686 C C . ARG A 1 88 ? -22.681 -7.471 15.799 1.00 79.44 88 ARG A C 1
ATOM 688 O O . ARG A 1 88 ? -23.854 -7.737 16.020 1.00 79.44 88 ARG A O 1
ATOM 695 N N . THR A 1 89 ? -21.729 -7.534 16.726 1.00 72.00 89 THR A N 1
ATOM 696 C CA . THR A 1 89 ? -22.006 -7.959 18.099 1.00 72.00 89 THR A CA 1
ATOM 697 C C . THR A 1 89 ? -22.606 -6.847 18.946 1.00 72.00 89 THR A C 1
ATOM 699 O O . THR A 1 89 ? -23.188 -7.161 19.974 1.00 72.00 89 THR A O 1
ATOM 702 N N . GLY A 1 90 ? -22.476 -5.569 18.562 1.00 62.16 90 GLY A N 1
ATOM 703 C CA . GLY A 1 90 ? -23.019 -4.418 19.306 1.00 62.16 90 GLY A CA 1
ATOM 704 C C . GLY A 1 90 ? -22.307 -4.143 20.637 1.00 62.16 90 GLY A C 1
ATOM 705 O O . GLY A 1 90 ? -22.274 -3.009 21.103 1.00 62.16 90 GLY A O 1
ATOM 706 N N . TYR A 1 91 ? -21.666 -5.164 21.198 1.00 53.38 91 TYR A N 1
ATOM 707 C CA . TYR A 1 91 ? -20.748 -5.093 22.314 1.00 53.38 91 TYR A CA 1
ATOM 708 C C . TYR A 1 91 ? -19.313 -4.984 21.781 1.00 53.38 91 TYR A C 1
ATOM 710 O O . TYR A 1 91 ? -18.923 -5.822 20.950 1.00 53.38 91 TYR A O 1
ATOM 718 N N . PRO A 1 92 ? -18.497 -4.017 22.253 1.00 56.53 92 PRO A N 1
ATOM 719 C CA . PRO A 1 92 ? -17.050 -4.175 22.164 1.00 56.53 92 PRO A CA 1
ATOM 720 C C . PRO A 1 92 ? -16.704 -5.536 22.780 1.00 56.53 92 PRO A C 1
ATOM 722 O O . PRO A 1 92 ? -17.336 -5.943 23.757 1.00 56.53 92 PRO A O 1
ATOM 725 N N . CYS A 1 93 ? -15.766 -6.284 22.187 1.00 49.75 93 CYS A N 1
ATOM 726 C CA . CYS A 1 93 ? -15.265 -7.517 22.798 1.00 49.75 93 CYS A CA 1
ATOM 727 C C . CYS A 1 93 ? -14.707 -7.164 24.187 1.00 49.75 93 CYS A C 1
ATOM 729 O O . CYS A 1 93 ? -13.581 -6.697 24.312 1.00 49.75 93 CYS A O 1
ATOM 731 N N . ARG A 1 94 ? -15.554 -7.322 25.205 1.00 52.66 94 ARG A N 1
ATOM 732 C CA . ARG A 1 94 ? -15.362 -6.876 26.579 1.00 52.66 94 ARG A CA 1
ATOM 733 C C . ARG A 1 94 ? -14.214 -7.658 27.200 1.00 52.66 94 ARG A C 1
ATOM 735 O O . ARG A 1 94 ? -14.225 -8.888 27.159 1.00 52.66 94 ARG A O 1
ATOM 742 N N . ARG A 1 95 ? -13.301 -6.968 27.879 1.00 43.81 95 ARG A N 1
ATOM 743 C CA . ARG A 1 95 ? -12.698 -7.540 29.081 1.00 43.81 95 ARG A CA 1
ATOM 744 C C . ARG A 1 95 ? -13.261 -6.787 30.272 1.00 43.81 95 ARG A C 1
ATOM 746 O O . ARG A 1 95 ? -12.987 -5.615 30.491 1.00 43.81 95 ARG A O 1
ATOM 753 N N . GLU A 1 96 ? -14.133 -7.481 30.978 1.00 49.69 96 GLU A N 1
ATOM 754 C CA . GLU A 1 96 ? -14.586 -7.120 32.306 1.00 49.69 96 GLU A CA 1
ATOM 755 C C . GLU A 1 96 ? -13.387 -7.179 33.261 1.00 49.69 96 GLU A C 1
ATOM 757 O O . GLU A 1 96 ? -12.540 -8.064 33.134 1.00 49.69 96 GLU A O 1
ATOM 762 N N . HIS A 1 97 ? -13.347 -6.234 34.206 1.00 43.47 97 HIS A N 1
ATOM 763 C CA . HIS A 1 97 ? -12.393 -6.127 35.315 1.00 43.47 97 HIS A CA 1
ATOM 764 C C . HIS A 1 97 ? -11.034 -5.442 35.044 1.00 43.47 97 HIS A C 1
ATOM 766 O O . HIS A 1 97 ? -9.986 -6.079 35.115 1.00 43.47 97 HIS A O 1
ATOM 772 N N . ARG A 1 98 ? -11.043 -4.114 34.835 1.00 41.41 98 ARG A N 1
ATOM 773 C CA . ARG A 1 98 ? -10.184 -3.149 35.565 1.00 41.41 98 ARG A CA 1
ATOM 774 C C . ARG A 1 98 ? -10.614 -1.716 35.228 1.00 41.41 98 ARG A C 1
ATOM 776 O O . ARG A 1 98 ? -10.668 -1.344 34.061 1.00 41.41 98 ARG A O 1
ATOM 783 N N . THR A 1 99 ? -10.949 -0.943 36.252 1.00 42.91 99 THR A N 1
ATOM 784 C CA . THR A 1 99 ? -11.091 0.516 36.195 1.00 42.91 99 THR A CA 1
ATOM 785 C C . THR A 1 99 ? -9.802 1.144 35.633 1.00 42.91 99 THR A C 1
ATOM 787 O O . THR A 1 99 ? -8.711 0.676 35.944 1.00 42.91 99 THR A O 1
ATOM 790 N N . ASP A 1 100 ? -9.943 2.171 34.789 1.00 44.62 100 ASP A N 1
ATOM 791 C CA . ASP A 1 100 ? -8.880 3.091 34.330 1.00 44.62 100 ASP A CA 1
ATOM 792 C C . ASP A 1 100 ? -7.976 2.689 33.147 1.00 44.62 100 ASP A C 1
ATOM 794 O O . ASP A 1 100 ? -6.758 2.861 33.189 1.00 44.62 100 ASP A O 1
ATOM 798 N N . SER A 1 101 ? -8.523 2.235 32.012 1.00 42.69 101 SER A N 1
ATOM 799 C CA . SER A 1 101 ? -7.741 2.218 30.758 1.00 42.69 101 SER A CA 1
ATOM 800 C C . SER A 1 101 ? -8.569 2.581 29.520 1.00 42.69 101 SER A C 1
ATOM 802 O O . SER A 1 101 ? -9.709 2.135 29.398 1.00 42.69 101 SER A O 1
ATOM 804 N N . PRO A 1 102 ? -8.025 3.384 28.580 1.00 48.84 102 PRO A N 1
ATOM 805 C CA . PRO A 1 102 ? -8.726 3.754 27.358 1.00 48.84 102 PRO A CA 1
ATOM 806 C C . PRO A 1 102 ? -8.908 2.510 26.488 1.00 48.84 102 PRO A C 1
ATOM 808 O O . PRO A 1 102 ? -7.936 1.926 26.009 1.00 48.84 102 PRO A O 1
ATOM 811 N N . ASP A 1 103 ? -10.163 2.126 26.285 1.00 51.44 103 ASP A N 1
ATOM 812 C CA . ASP A 1 103 ? -10.604 0.968 25.510 1.00 51.44 103 ASP A CA 1
ATOM 813 C C . ASP A 1 103 ? -10.214 1.152 24.024 1.00 51.44 103 ASP A C 1
ATOM 815 O O . ASP A 1 103 ? -10.954 1.699 23.197 1.00 51.44 103 ASP A O 1
ATOM 819 N N . ARG A 1 104 ? -8.964 0.818 23.668 1.00 57.09 104 ARG A N 1
ATOM 820 C CA . ARG A 1 104 ? -8.462 0.963 22.295 1.00 57.09 104 ARG A CA 1
ATOM 821 C C . ARG A 1 104 ? -8.958 -0.210 21.473 1.00 57.09 104 ARG A C 1
ATOM 823 O O . ARG A 1 104 ? -8.410 -1.306 21.544 1.00 57.09 104 ARG A O 1
ATOM 830 N N . THR A 1 105 ? -9.940 0.034 20.612 1.00 70.12 105 THR A N 1
ATOM 831 C CA . THR A 1 105 ? -10.355 -0.991 19.665 1.00 70.12 105 THR A CA 1
ATOM 832 C C . THR A 1 105 ? -9.195 -1.395 18.752 1.00 70.12 105 THR A C 1
ATOM 834 O O . THR A 1 105 ? -8.716 -0.582 17.956 1.00 70.12 105 THR A O 1
ATOM 837 N N . ALA A 1 106 ? -8.763 -2.658 18.838 1.00 81.62 106 ALA A N 1
ATOM 838 C CA . ALA A 1 106 ? -7.573 -3.177 18.155 1.00 81.62 106 ALA A CA 1
ATOM 839 C C . ALA A 1 106 ? -7.590 -2.997 16.623 1.00 81.62 106 ALA A C 1
ATOM 841 O O . ALA A 1 106 ? -6.535 -2.950 15.995 1.00 81.62 106 ALA A O 1
ATOM 842 N N . TRP A 1 107 ? -8.765 -2.818 16.004 1.00 88.50 107 TRP A N 1
ATOM 843 C CA . TRP A 1 107 ? -8.853 -2.554 14.566 1.00 88.50 107 TRP A CA 1
ATOM 844 C C . TRP A 1 107 ? -8.288 -1.191 14.153 1.00 88.50 107 TRP A C 1
ATOM 846 O O . TRP A 1 107 ? -7.832 -1.060 13.022 1.00 88.50 107 TRP A O 1
ATOM 856 N N . ARG A 1 108 ? -8.308 -0.164 15.018 1.00 90.12 108 ARG A N 1
ATOM 857 C CA . ARG A 1 108 ? -7.828 1.180 14.639 1.00 90.12 108 ARG A CA 1
ATOM 858 C C . ARG A 1 108 ? -6.306 1.220 14.461 1.00 90.12 108 ARG A C 1
ATOM 860 O O . ARG A 1 108 ? -5.880 1.700 13.413 1.00 90.12 108 ARG A O 1
ATOM 867 N N . PRO A 1 109 ? -5.488 0.709 15.405 1.00 92.75 109 PRO A N 1
ATOM 868 C CA . PRO A 1 109 ? -4.046 0.606 15.197 1.00 92.75 109 PRO A CA 1
ATOM 869 C C . PRO A 1 109 ? -3.681 -0.268 13.995 1.00 92.75 109 PRO A C 1
ATOM 871 O O . PRO A 1 109 ? -2.848 0.140 13.199 1.00 92.75 109 PRO A O 1
ATOM 874 N N . LEU A 1 110 ? -4.341 -1.418 13.809 1.00 94.88 110 LEU A N 1
ATOM 875 C CA . LEU A 1 110 ? -4.074 -2.298 12.662 1.00 94.88 110 LEU A CA 1
ATOM 876 C C . LEU A 1 110 ? -4.379 -1.622 11.321 1.00 94.88 110 LEU A C 1
ATOM 878 O O . LEU A 1 110 ? -3.594 -1.726 10.385 1.00 94.88 110 LEU A O 1
ATOM 882 N N . MET A 1 111 ? -5.487 -0.881 11.243 1.00 95.62 111 MET A N 1
ATOM 883 C CA . MET A 1 111 ? -5.824 -0.085 10.063 1.00 95.62 111 MET A CA 1
ATOM 884 C C . MET A 1 111 ? -4.776 0.996 9.799 1.00 95.62 111 MET A C 1
ATOM 886 O O . MET A 1 111 ? -4.400 1.208 8.653 1.00 95.62 111 MET A O 1
ATOM 890 N N . LEU A 1 112 ? -4.297 1.673 10.847 1.00 95.94 112 LEU A N 1
ATOM 891 C CA . LEU A 1 112 ? -3.245 2.678 10.714 1.00 95.94 112 LEU A CA 1
ATOM 892 C C . LEU A 1 112 ? -1.948 2.055 10.181 1.00 95.94 112 LEU A C 1
ATOM 894 O O . LEU A 1 112 ? -1.380 2.595 9.240 1.00 95.94 112 LEU A O 1
ATOM 898 N N . VAL A 1 113 ? -1.528 0.909 10.728 1.00 97.56 113 VAL A N 1
ATOM 899 C CA . VAL A 1 113 ? -0.350 0.166 10.252 1.00 97.56 113 VAL A CA 1
ATOM 900 C C . VAL A 1 113 ? -0.500 -0.196 8.775 1.00 97.56 113 VAL A C 1
ATOM 902 O O . VAL A 1 113 ? 0.367 0.160 7.987 1.00 97.56 113 VAL A O 1
ATOM 905 N N . SER A 1 114 ? -1.612 -0.820 8.381 1.00 97.94 114 SER A N 1
ATOM 906 C CA . SER A 1 114 ? -1.875 -1.201 6.986 1.00 97.94 114 SER A CA 1
ATOM 907 C C . SER A 1 114 ? -1.794 -0.010 6.024 1.00 97.94 114 SER A C 1
ATOM 909 O O . SER A 1 114 ? -1.075 -0.056 5.024 1.00 97.94 114 SER A O 1
ATOM 911 N N . LEU A 1 115 ? -2.466 1.097 6.361 1.00 97.88 115 LEU A N 1
ATOM 912 C CA . LEU A 1 115 ? -2.463 2.321 5.558 1.00 97.88 115 LEU A CA 1
ATOM 913 C C . LEU A 1 115 ? -1.061 2.928 5.441 1.00 97.88 115 LEU A C 1
ATOM 915 O O . LEU A 1 115 ? -0.675 3.378 4.363 1.00 97.88 115 LEU A O 1
ATOM 919 N N . THR A 1 116 ? -0.298 2.941 6.535 1.00 98.38 116 THR A N 1
ATOM 920 C CA . THR A 1 116 ? 1.081 3.434 6.533 1.00 98.38 116 THR A CA 1
ATOM 921 C C . THR A 1 116 ? 1.980 2.552 5.675 1.00 98.38 116 THR A C 1
ATOM 923 O O . THR A 1 116 ? 2.674 3.091 4.824 1.00 98.38 116 THR A O 1
ATOM 926 N N . LEU A 1 117 ? 1.934 1.225 5.827 1.00 98.44 117 LEU A N 1
ATOM 927 C CA . LEU A 1 117 ? 2.744 0.303 5.020 1.00 98.44 117 LEU A CA 1
ATOM 928 C C . LEU A 1 117 ? 2.418 0.424 3.525 1.00 98.44 117 LEU A C 1
ATOM 930 O O . LEU A 1 117 ? 3.330 0.504 2.710 1.00 98.44 117 LEU A O 1
ATOM 934 N N . THR A 1 118 ? 1.133 0.545 3.181 1.00 98.44 118 THR A N 1
ATOM 935 C CA . THR A 1 118 ? 0.683 0.765 1.796 1.00 98.44 118 THR A CA 1
ATOM 936 C C . THR A 1 118 ? 1.241 2.067 1.213 1.00 98.44 118 THR A C 1
ATOM 938 O O . THR A 1 118 ? 1.740 2.091 0.089 1.00 98.44 118 THR A O 1
ATOM 941 N N . SER A 1 119 ? 1.189 3.159 1.984 1.00 98.44 119 SER A N 1
ATOM 942 C CA . SER A 1 119 ? 1.734 4.453 1.558 1.00 98.44 119 SER A CA 1
ATOM 943 C C . SER A 1 119 ? 3.259 4.399 1.420 1.00 98.44 119 SER A C 1
ATOM 945 O O . SER A 1 119 ? 3.802 4.921 0.448 1.00 98.44 119 SER A O 1
ATOM 947 N N . THR A 1 120 ? 3.946 3.707 2.335 1.00 98.50 120 THR A N 1
ATOM 948 C CA . THR A 1 120 ? 5.395 3.470 2.269 1.00 98.50 120 THR A CA 1
ATOM 949 C C . THR A 1 120 ? 5.789 2.675 1.025 1.00 98.50 120 THR A C 1
ATOM 951 O O . THR A 1 120 ? 6.767 3.045 0.381 1.00 98.50 120 THR A O 1
ATOM 954 N N . ALA A 1 121 ? 5.026 1.644 0.644 1.00 98.19 121 ALA A N 1
ATOM 955 C CA . ALA A 1 121 ? 5.253 0.902 -0.597 1.00 98.19 121 ALA A CA 1
ATOM 956 C C . ALA A 1 121 ? 5.174 1.844 -1.810 1.00 98.19 121 ALA A C 1
ATOM 958 O O . ALA A 1 121 ? 6.133 1.978 -2.570 1.00 98.19 121 ALA A O 1
ATOM 959 N N . GLY A 1 122 ? 4.084 2.610 -1.930 1.00 98.19 122 GLY A N 1
ATOM 960 C CA . GLY A 1 122 ? 3.948 3.603 -2.999 1.00 98.19 122 GLY A CA 1
ATOM 961 C C . GLY A 1 122 ? 5.094 4.626 -3.018 1.00 98.19 122 GLY A C 1
ATOM 962 O O . GLY A 1 122 ? 5.629 4.935 -4.083 1.00 98.19 122 GLY A O 1
ATOM 963 N N . LEU A 1 123 ? 5.523 5.112 -1.847 1.00 98.38 123 LEU A N 1
ATOM 964 C CA . LEU A 1 123 ? 6.639 6.054 -1.724 1.00 98.38 123 LEU A CA 1
ATOM 965 C C . LEU A 1 123 ? 7.961 5.452 -2.208 1.00 98.38 123 LEU A C 1
ATOM 967 O O . LEU A 1 123 ? 8.670 6.103 -2.974 1.00 98.38 123 LEU A O 1
ATOM 971 N N . GLN A 1 124 ? 8.287 4.231 -1.774 1.00 97.88 124 GLN A N 1
ATOM 972 C CA . GLN A 1 124 ? 9.512 3.533 -2.167 1.00 97.88 124 GLN A CA 1
ATOM 973 C C . GLN A 1 124 ? 9.600 3.416 -3.692 1.00 97.88 124 GLN A C 1
ATOM 975 O O . GLN A 1 124 ? 10.638 3.733 -4.272 1.00 97.88 124 GLN A O 1
ATOM 980 N N . ALA A 1 125 ? 8.499 3.031 -4.341 1.00 97.19 125 ALA A N 1
ATOM 981 C CA . ALA A 1 125 ? 8.428 2.927 -5.793 1.00 97.19 125 ALA A CA 1
ATOM 982 C C . ALA A 1 125 ? 8.576 4.280 -6.499 1.00 97.19 125 ALA A C 1
ATOM 984 O O . ALA A 1 125 ? 9.386 4.412 -7.415 1.00 97.19 125 ALA A O 1
ATOM 985 N N . VAL A 1 126 ? 7.839 5.301 -6.056 1.00 98.12 126 VAL A N 1
ATOM 986 C CA . VAL A 1 126 ? 7.893 6.643 -6.660 1.00 98.12 126 VAL A CA 1
ATOM 987 C C . VAL A 1 126 ? 9.291 7.250 -6.545 1.00 98.12 126 VAL A C 1
ATOM 989 O O . VAL A 1 126 ? 9.818 7.767 -7.529 1.00 98.12 126 VAL A O 1
ATOM 992 N N . VAL A 1 127 ? 9.916 7.165 -5.367 1.00 97.88 127 VAL A N 1
ATOM 993 C CA . VAL A 1 127 ? 11.272 7.691 -5.149 1.00 97.88 127 VAL A CA 1
ATOM 994 C C . VAL A 1 127 ? 12.288 6.935 -6.000 1.00 97.88 127 VAL A C 1
ATOM 996 O O . VAL A 1 127 ? 13.129 7.568 -6.635 1.00 97.88 127 VAL A O 1
ATOM 999 N N . PHE A 1 128 ? 12.200 5.606 -6.062 1.00 96.31 128 PHE A N 1
ATOM 1000 C CA . PHE A 1 128 ? 13.101 4.795 -6.879 1.00 96.31 128 PHE A CA 1
ATOM 1001 C C . PHE A 1 128 ? 13.056 5.188 -8.361 1.00 96.31 128 PHE A C 1
ATOM 1003 O O . PHE A 1 128 ? 14.100 5.440 -8.965 1.00 96.31 128 PHE A O 1
ATOM 1010 N N . TRP A 1 129 ? 11.856 5.306 -8.935 1.00 96.25 129 TRP A N 1
ATOM 1011 C CA . TRP A 1 129 ? 11.704 5.674 -10.342 1.00 96.25 129 TRP A CA 1
ATOM 1012 C C . TRP A 1 129 ? 12.128 7.112 -10.628 1.00 96.25 129 TRP A C 1
ATOM 1014 O O . TRP A 1 129 ? 12.814 7.357 -11.621 1.00 96.25 129 TRP A O 1
ATOM 1024 N N . ALA A 1 130 ? 11.815 8.046 -9.725 1.00 97.00 130 ALA A N 1
ATOM 1025 C CA . ALA A 1 130 ? 12.274 9.427 -9.831 1.00 97.00 130 ALA A CA 1
ATOM 1026 C C . ALA A 1 130 ? 13.809 9.526 -9.834 1.00 97.00 130 ALA A C 1
ATOM 1028 O O . ALA A 1 130 ? 14.371 10.251 -10.654 1.00 97.00 130 ALA A O 1
ATOM 1029 N N . LEU A 1 131 ? 14.496 8.770 -8.967 1.00 96.94 131 LEU A N 1
ATOM 1030 C CA . LEU A 1 131 ? 15.963 8.732 -8.913 1.00 96.94 131 LEU A CA 1
ATOM 1031 C C . LEU A 1 131 ? 16.587 8.119 -10.172 1.00 96.94 131 LEU A C 1
ATOM 1033 O O . LEU A 1 131 ? 17.651 8.561 -10.598 1.00 96.94 131 LEU A O 1
ATOM 1037 N N . ARG A 1 132 ? 15.924 7.132 -10.787 1.00 93.69 132 ARG A N 1
ATOM 1038 C CA . ARG A 1 132 ? 16.336 6.565 -12.083 1.00 93.69 132 ARG A CA 1
ATOM 1039 C C . ARG A 1 132 ? 15.978 7.456 -13.281 1.00 93.69 132 ARG A C 1
ATOM 1041 O O . ARG A 1 132 ? 16.400 7.157 -14.393 1.00 93.69 132 ARG A O 1
ATOM 1048 N N . GLY A 1 133 ? 15.221 8.537 -13.073 1.00 95.75 133 GLY A N 1
ATOM 1049 C CA . GLY A 1 133 ? 14.755 9.422 -14.143 1.00 95.75 133 GLY A CA 1
ATOM 1050 C C . GLY A 1 133 ? 13.720 8.780 -15.073 1.00 95.75 133 GLY A C 1
ATOM 1051 O O . GLY A 1 133 ? 13.540 9.250 -16.196 1.00 95.75 133 GLY A O 1
ATOM 1052 N N . ASP A 1 134 ? 13.049 7.716 -14.627 1.00 93.00 134 ASP A N 1
ATOM 1053 C CA . ASP A 1 134 ? 12.003 7.033 -15.388 1.00 93.00 134 ASP A CA 1
ATOM 1054 C C . ASP A 1 134 ? 10.631 7.579 -14.991 1.00 93.00 134 ASP A C 1
ATOM 1056 O O . ASP A 1 134 ? 10.250 7.532 -13.822 1.00 93.00 134 ASP A O 1
ATOM 1060 N N . TRP A 1 135 ? 9.879 8.071 -15.975 1.00 95.00 135 TRP A N 1
ATOM 1061 C CA . TRP A 1 135 ? 8.569 8.705 -15.795 1.00 95.00 135 TRP A CA 1
ATOM 1062 C C . TRP A 1 135 ? 7.434 7.920 -16.458 1.00 95.00 135 TRP A C 1
ATOM 1064 O O . TRP A 1 135 ? 6.387 8.485 -16.778 1.00 95.00 135 TRP A O 1
ATOM 1074 N N . SER A 1 136 ? 7.634 6.622 -16.701 1.00 95.00 136 SER A N 1
ATOM 1075 C CA . SER A 1 136 ? 6.629 5.764 -17.325 1.00 95.00 136 SER A CA 1
ATOM 1076 C C . SER A 1 136 ? 5.311 5.762 -16.531 1.00 95.00 136 SER A C 1
ATOM 1078 O O . SER A 1 136 ? 5.289 5.321 -15.373 1.00 95.00 136 SER A O 1
ATOM 1080 N N . PRO A 1 137 ? 4.181 6.178 -17.140 1.00 94.75 137 PRO A N 1
ATOM 1081 C CA . PRO A 1 137 ? 2.886 6.204 -16.461 1.00 94.75 137 PRO A CA 1
ATOM 1082 C C . PRO A 1 137 ? 2.446 4.834 -15.937 1.00 94.75 137 PRO A C 1
ATOM 1084 O O . PRO A 1 137 ? 1.796 4.765 -14.895 1.00 94.75 137 PRO A O 1
ATOM 1087 N N . THR A 1 138 ? 2.841 3.752 -16.617 1.00 93.88 138 THR A N 1
ATOM 1088 C CA . THR A 1 138 ? 2.533 2.364 -16.237 1.00 93.88 138 THR A CA 1
ATOM 1089 C C . THR A 1 138 ? 2.994 2.037 -14.820 1.00 93.88 138 THR A C 1
ATOM 1091 O O . THR A 1 138 ? 2.288 1.345 -14.093 1.00 93.88 138 THR A O 1
ATOM 1094 N N . TRP A 1 139 ? 4.142 2.576 -14.403 1.00 92.19 139 TRP A N 1
ATOM 1095 C CA . TRP A 1 139 ? 4.704 2.343 -13.071 1.00 92.19 139 TRP A CA 1
ATOM 1096 C C . TRP A 1 139 ? 4.394 3.489 -12.112 1.00 92.19 139 TRP A C 1
ATOM 1098 O O . TRP A 1 139 ? 4.223 3.266 -10.919 1.00 92.19 139 TRP A O 1
ATOM 1108 N N . TRP A 1 140 ? 4.246 4.714 -12.608 1.00 96.69 140 TRP A N 1
ATOM 1109 C CA . TRP A 1 140 ? 3.946 5.866 -11.761 1.00 96.69 140 TRP A CA 1
ATOM 1110 C C . TRP A 1 140 ? 2.514 5.879 -11.233 1.00 96.69 140 TRP A C 1
ATOM 1112 O O . TRP A 1 140 ? 2.309 6.077 -10.038 1.00 96.69 140 TRP A O 1
ATOM 1122 N N . ILE A 1 141 ? 1.519 5.660 -12.094 1.00 97.19 141 ILE A N 1
ATOM 1123 C CA . ILE A 1 141 ? 0.099 5.772 -11.730 1.00 97.19 141 ILE A CA 1
ATOM 1124 C C . ILE A 1 141 ? -0.288 4.835 -10.572 1.00 97.19 141 ILE A C 1
ATOM 1126 O O . ILE A 1 141 ? -0.829 5.340 -9.582 1.00 97.19 141 ILE A O 1
ATOM 1130 N N . PRO A 1 142 ? -0.032 3.510 -10.632 1.00 95.69 142 PRO A N 1
ATOM 1131 C CA . PRO A 1 142 ? -0.412 2.621 -9.536 1.00 95.69 142 PRO A CA 1
ATOM 1132 C C . PRO A 1 142 ? 0.325 2.970 -8.237 1.00 95.69 142 PRO A C 1
ATOM 1134 O O . PRO A 1 142 ? -0.295 3.019 -7.177 1.00 95.69 142 PRO A O 1
ATOM 1137 N N . ASN A 1 143 ? 1.613 3.308 -8.307 1.00 97.75 143 ASN A N 1
ATOM 1138 C CA . ASN A 1 143 ? 2.410 3.618 -7.121 1.00 97.75 143 ASN A CA 1
ATOM 1139 C C . ASN A 1 143 ? 2.041 4.965 -6.480 1.00 97.75 143 ASN A C 1
ATOM 1141 O O . ASN A 1 143 ? 1.976 5.069 -5.255 1.00 97.75 143 ASN A O 1
ATOM 1145 N N . LEU A 1 144 ? 1.697 5.978 -7.281 1.00 98.25 144 LEU A N 1
ATOM 1146 C CA . LEU A 1 144 ? 1.122 7.227 -6.779 1.00 98.25 144 LEU A CA 1
ATOM 1147 C C . LEU A 1 144 ? -0.241 6.998 -6.124 1.00 98.25 144 LEU A C 1
ATOM 1149 O O . LEU A 1 144 ? -0.535 7.610 -5.097 1.00 98.25 144 LEU A O 1
ATOM 1153 N N . ALA A 1 145 ? -1.071 6.115 -6.684 1.00 97.19 145 ALA A N 1
ATOM 1154 C CA . ALA A 1 145 ? -2.339 5.766 -6.059 1.00 97.19 145 ALA A CA 1
ATOM 1155 C C . ALA A 1 145 ? -2.101 5.155 -4.669 1.00 97.19 145 ALA A C 1
ATOM 1157 O O . ALA A 1 145 ? -2.666 5.666 -3.698 1.00 97.19 145 ALA A O 1
ATOM 1158 N N . LEU A 1 146 ? -1.216 4.152 -4.563 1.00 97.75 146 LEU A N 1
ATOM 1159 C CA . LEU A 1 146 ? -0.812 3.521 -3.296 1.00 97.75 146 LEU A CA 1
ATOM 1160 C C . LEU A 1 146 ? -0.246 4.527 -2.287 1.00 97.75 146 LEU A C 1
ATOM 1162 O O . LEU A 1 146 ? -0.580 4.467 -1.105 1.00 97.75 146 LEU A O 1
ATOM 1166 N N . LEU A 1 147 ? 0.554 5.488 -2.753 1.00 98.25 147 LEU A N 1
ATOM 1167 C CA . LEU A 1 147 ? 1.124 6.545 -1.922 1.00 98.25 147 LEU A CA 1
ATOM 1168 C C . LEU A 1 147 ? 0.043 7.461 -1.334 1.00 98.25 147 LEU A C 1
ATOM 1170 O O . LEU A 1 147 ? 0.068 7.763 -0.138 1.00 98.25 147 LEU A O 1
ATOM 1174 N N . LEU A 1 148 ? -0.890 7.922 -2.171 1.00 97.44 148 LEU A N 1
ATOM 1175 C CA . LEU A 1 148 ? -1.758 9.060 -1.860 1.00 97.44 148 LEU A CA 1
ATOM 1176 C C . LEU A 1 148 ? -3.084 8.667 -1.205 1.00 97.44 148 LEU A C 1
ATOM 1178 O O . LEU A 1 148 ? -3.542 9.371 -0.300 1.00 97.44 148 LEU A O 1
ATOM 1182 N N . PHE A 1 149 ? -3.715 7.563 -1.619 1.00 95.56 149 PHE A N 1
ATOM 1183 C CA . PHE A 1 149 ? -5.032 7.189 -1.084 1.00 95.56 149 PHE A CA 1
ATOM 1184 C C . PHE A 1 149 ? -5.051 6.968 0.447 1.00 95.56 149 PHE A C 1
ATOM 1186 O O . PHE A 1 149 ? -6.065 7.312 1.070 1.00 95.56 149 PHE A O 1
ATOM 1193 N N . PRO A 1 150 ? -3.987 6.442 1.098 1.00 96.62 150 PRO A N 1
ATOM 1194 C CA . PRO A 1 150 ? -3.998 6.214 2.541 1.00 96.62 150 PRO A CA 1
ATOM 1195 C C . PRO A 1 150 ? -3.890 7.501 3.369 1.00 96.62 150 PRO A C 1
ATOM 1197 O O . PRO A 1 150 ? -4.395 7.556 4.495 1.00 96.62 150 PRO A O 1
ATOM 1200 N N . VAL A 1 151 ? -3.268 8.556 2.829 1.00 95.69 151 VAL A N 1
ATOM 1201 C CA . VAL A 1 151 ? -2.883 9.769 3.578 1.00 95.69 151 VAL A CA 1
ATOM 1202 C C . VAL A 1 151 ? -4.069 10.451 4.277 1.00 95.69 151 VAL A C 1
ATOM 1204 O O . VAL A 1 151 ? -3.984 10.685 5.489 1.00 95.69 151 VAL A O 1
ATOM 1207 N N . PRO A 1 152 ? -5.214 10.723 3.615 1.00 93.50 152 PRO A N 1
ATOM 1208 C CA . PRO A 1 152 ? -6.359 11.339 4.288 1.00 93.50 152 PRO A CA 1
ATOM 1209 C C . PRO A 1 152 ? -6.894 10.498 5.457 1.00 93.50 152 PRO A C 1
ATOM 1211 O O . PRO A 1 152 ? -7.337 11.039 6.476 1.00 93.50 152 PRO A O 1
ATOM 1214 N N . ALA A 1 153 ? -6.848 9.168 5.333 1.00 91.69 153 ALA A N 1
ATOM 1215 C CA . ALA A 1 153 ? -7.300 8.249 6.371 1.00 91.69 153 ALA A CA 1
ATOM 1216 C C . ALA A 1 153 ? -6.343 8.225 7.569 1.00 91.69 153 ALA A C 1
ATOM 1218 O O . ALA A 1 153 ? -6.809 8.294 8.710 1.00 91.69 153 ALA A O 1
ATOM 1219 N N . ILE A 1 154 ? -5.031 8.207 7.313 1.00 94.69 154 ILE A N 1
ATOM 1220 C CA . ILE A 1 154 ? -3.982 8.303 8.337 1.00 94.69 154 ILE A CA 1
ATOM 1221 C C . ILE A 1 154 ? -4.170 9.583 9.157 1.00 94.69 154 ILE A C 1
ATOM 1223 O O . ILE A 1 154 ? -4.335 9.507 10.375 1.00 94.69 154 ILE A O 1
ATOM 1227 N N . VAL A 1 155 ? -4.260 10.746 8.498 1.00 93.56 155 VAL A N 1
ATOM 1228 C CA . VAL A 1 155 ? -4.457 12.049 9.164 1.00 93.56 155 VAL A CA 1
ATOM 1229 C C . VAL A 1 155 ? -5.725 12.055 10.023 1.00 93.56 155 VAL A C 1
ATOM 1231 O O . VAL A 1 155 ? -5.740 12.569 11.143 1.00 93.56 155 VAL A O 1
ATOM 1234 N N . ARG A 1 156 ? -6.816 11.466 9.527 1.00 89.75 156 ARG A N 1
ATOM 1235 C CA . ARG A 1 156 ? -8.073 11.381 10.280 1.00 89.75 156 ARG A CA 1
ATOM 1236 C C . ARG A 1 156 ? -7.951 10.480 11.511 1.00 89.75 156 ARG A C 1
ATOM 1238 O O . ARG A 1 156 ? -8.518 10.812 12.556 1.00 89.75 156 ARG A O 1
ATOM 1245 N N . LEU A 1 157 ? -7.280 9.335 11.392 1.00 88.50 157 LEU A N 1
ATOM 1246 C CA . LEU A 1 157 ? -7.107 8.378 12.488 1.00 88.50 157 LEU A CA 1
ATOM 1247 C C . LEU A 1 157 ? -6.209 8.947 13.592 1.00 88.50 157 LEU A C 1
ATOM 1249 O O . LEU A 1 157 ? -6.564 8.839 14.767 1.00 88.50 157 LEU A O 1
ATOM 1253 N N . THR A 1 158 ? -5.115 9.618 13.230 1.00 90.62 158 THR A N 1
ATOM 1254 C CA . THR A 1 158 ? -4.188 10.232 14.192 1.00 90.62 158 THR A CA 1
ATOM 1255 C C . THR A 1 158 ? -4.820 11.414 14.926 1.00 90.62 158 THR A C 1
ATOM 1257 O O . THR A 1 158 ? -4.745 11.480 16.152 1.00 90.62 158 THR A O 1
ATOM 1260 N N . ARG A 1 159 ? -5.552 12.293 14.224 1.00 88.94 159 ARG A N 1
ATOM 1261 C CA . ARG A 1 159 ? -6.285 13.408 14.859 1.00 88.94 159 ARG A CA 1
ATOM 1262 C C . ARG A 1 159 ? -7.328 12.931 15.869 1.00 88.94 159 ARG A C 1
ATOM 1264 O O . ARG A 1 159 ? -7.477 13.526 16.931 1.00 88.94 159 ARG A O 1
ATOM 1271 N N . ARG A 1 160 ? -8.045 11.845 15.563 1.00 82.69 160 ARG A N 1
ATOM 1272 C CA . ARG A 1 160 ? -9.026 11.250 16.487 1.00 82.69 160 ARG A CA 1
ATOM 1273 C C . ARG A 1 160 ? -8.372 10.631 17.715 1.00 82.69 160 ARG A C 1
ATOM 1275 O O . ARG A 1 160 ? -8.939 10.724 18.796 1.00 82.69 160 ARG A O 1
ATOM 1282 N N . ALA A 1 161 ? -7.210 10.005 17.545 1.00 81.06 161 ALA A N 1
ATOM 1283 C CA . ALA A 1 161 ? -6.447 9.477 18.667 1.00 81.06 161 ALA A CA 1
ATOM 1284 C C . ALA A 1 161 ? -5.983 10.605 19.604 1.00 81.06 161 ALA A C 1
ATOM 1286 O O . ALA A 1 161 ? -6.130 10.473 20.814 1.00 81.06 161 ALA A O 1
ATOM 1287 N N . ALA A 1 162 ? -5.507 11.726 19.051 1.00 80.31 162 ALA A N 1
ATOM 1288 C CA . ALA A 1 162 ? -5.097 12.895 19.830 1.00 80.31 162 ALA A CA 1
ATOM 1289 C C . ALA A 1 162 ? -6.272 13.559 20.571 1.00 80.31 162 ALA A C 1
ATOM 1291 O O . ALA A 1 162 ? -6.152 13.879 21.747 1.00 80.31 162 ALA A O 1
ATOM 1292 N N . ALA A 1 163 ? -7.428 13.714 19.916 1.00 79.12 163 ALA A N 1
ATOM 1293 C CA . ALA A 1 163 ? -8.614 14.328 20.524 1.00 79.12 163 ALA A CA 1
ATOM 1294 C C . ALA A 1 163 ? -9.248 13.490 21.653 1.00 79.12 163 ALA A C 1
ATOM 1296 O O . ALA A 1 163 ? -9.985 14.028 22.470 1.00 79.12 163 ALA A O 1
ATOM 1297 N N . GLY A 1 164 ? -9.000 12.177 21.680 1.00 68.50 164 GLY A N 1
ATOM 1298 C CA . GLY A 1 164 ? -9.478 11.280 22.735 1.00 68.50 164 GLY A CA 1
ATOM 1299 C C . GLY A 1 164 ? -8.516 11.119 23.916 1.00 68.50 164 GLY A C 1
ATOM 1300 O O . GLY A 1 164 ? -8.831 10.364 24.834 1.00 68.50 164 GLY A O 1
ATOM 1301 N N . ALA A 1 165 ? -7.343 11.762 23.892 1.00 67.75 165 ALA A N 1
ATOM 1302 C CA . ALA A 1 165 ? -6.407 11.723 25.009 1.00 67.75 165 ALA A CA 1
ATOM 1303 C C . ALA A 1 165 ? -6.899 12.650 26.138 1.00 67.75 165 ALA A C 1
ATOM 1305 O O . ALA A 1 165 ? -7.296 13.782 25.851 1.00 67.75 165 ALA A O 1
ATOM 1306 N N . PRO A 1 166 ? -6.890 12.207 27.411 1.00 66.69 166 PRO A N 1
ATOM 1307 C CA . PRO A 1 166 ? -7.208 13.092 28.525 1.00 66.69 166 PRO A CA 1
ATOM 1308 C C . PRO A 1 166 ? -6.229 14.278 28.543 1.00 66.69 166 PRO A C 1
ATOM 1310 O O . PRO A 1 166 ? -5.059 14.096 28.186 1.00 66.69 166 PRO A O 1
ATOM 1313 N N . PRO A 1 167 ? -6.674 15.488 28.933 1.00 64.62 167 PRO A N 1
ATOM 1314 C CA . PRO A 1 167 ? -5.768 16.617 29.090 1.00 64.62 167 PRO A CA 1
ATOM 1315 C C . PRO A 1 167 ? -4.653 16.221 30.064 1.00 64.62 167 PRO A C 1
ATOM 1317 O O . PRO A 1 167 ? -4.930 15.710 31.149 1.00 64.62 167 PRO A O 1
ATOM 1320 N N . GLY A 1 168 ? -3.396 16.406 29.648 1.00 70.06 168 GLY A N 1
ATOM 1321 C CA . GLY A 1 168 ? -2.239 16.132 30.498 1.00 70.06 168 GLY A CA 1
ATOM 1322 C C . GLY A 1 168 ? -2.298 16.953 31.791 1.00 70.06 168 GLY A C 1
ATOM 1323 O O . GLY A 1 168 ? -2.984 17.983 31.816 1.00 70.06 168 GLY A O 1
ATOM 1324 N N . PRO A 1 169 ? -1.612 16.518 32.865 1.00 65.19 169 PRO A N 1
ATOM 1325 C CA . PRO A 1 169 ? -1.591 17.264 34.115 1.00 65.19 169 PRO A CA 1
ATOM 1326 C C . PRO A 1 169 ? -1.108 18.685 33.817 1.00 65.19 169 PRO A C 1
ATOM 1328 O O . PRO A 1 169 ? 0.015 18.882 33.349 1.00 65.19 169 PRO A O 1
ATOM 1331 N N . ARG A 1 170 ? -1.987 19.676 34.023 1.00 60.84 170 ARG A N 1
ATOM 1332 C CA . ARG A 1 170 ? -1.559 21.075 34.062 1.00 60.84 170 ARG A CA 1
ATOM 1333 C C . ARG A 1 170 ? -0.555 21.133 35.196 1.00 60.84 170 ARG A C 1
ATOM 1335 O O . ARG A 1 170 ? -0.917 20.780 36.315 1.00 60.84 170 ARG A O 1
ATOM 1342 N N . GLY A 1 171 ? 0.687 21.496 34.884 1.00 52.66 171 GLY A N 1
ATOM 1343 C CA . GLY A 1 171 ? 1.678 21.772 35.909 1.00 52.66 171 GLY A CA 1
ATOM 1344 C C . GLY A 1 171 ? 1.041 22.718 36.913 1.00 52.66 171 GLY A C 1
ATOM 1345 O O . GLY A 1 171 ? 0.584 23.798 36.538 1.00 52.66 171 GLY A O 1
ATOM 1346 N N . GLU A 1 172 ? 0.919 22.260 38.154 1.00 49.16 172 GLU A N 1
ATOM 1347 C CA . GLU A 1 172 ? 0.684 23.139 39.281 1.00 49.16 172 GLU A CA 1
ATOM 1348 C C . GLU A 1 172 ? 1.871 24.099 39.283 1.00 49.16 172 GLU A C 1
ATOM 1350 O O . GLU A 1 172 ? 2.985 23.737 39.660 1.00 49.16 172 GLU A O 1
ATOM 1355 N N . GLU A 1 173 ? 1.656 25.306 38.760 1.00 52.22 173 GLU A N 1
ATOM 1356 C CA . GLU A 1 173 ? 2.512 26.430 39.087 1.00 52.22 173 GLU A CA 1
ATOM 1357 C C . GLU A 1 173 ? 2.507 26.517 40.607 1.00 52.22 173 GLU A C 1
ATOM 1359 O O . GLU A 1 173 ? 1.496 26.824 41.242 1.00 52.22 173 GLU A O 1
ATOM 1364 N N . SER A 1 174 ? 3.648 26.154 41.179 1.00 48.62 174 SER A N 1
ATOM 1365 C CA . SER A 1 174 ? 3.996 26.355 42.567 1.00 48.62 174 SER A CA 1
ATOM 1366 C C . SER A 1 174 ? 3.748 27.820 42.914 1.00 48.62 174 SER A C 1
ATOM 1368 O O . SER A 1 174 ? 4.592 28.680 42.657 1.00 48.62 174 SER A O 1
ATOM 1370 N N . VAL A 1 175 ? 2.586 28.109 43.498 1.00 54.12 175 VAL A N 1
ATOM 1371 C CA . VAL A 1 175 ? 2.341 29.358 44.215 1.00 54.12 175 VAL A CA 1
ATOM 1372 C C . VAL A 1 175 ? 3.196 29.281 45.473 1.00 54.12 175 VAL A C 1
ATOM 1374 O O . VAL A 1 175 ? 2.772 28.824 46.534 1.00 54.12 175 VAL A O 1
ATOM 1377 N N . THR A 1 176 ? 4.462 29.659 45.324 1.00 49.12 176 THR A N 1
ATOM 1378 C CA . THR A 1 176 ? 5.357 29.932 46.439 1.00 49.12 176 THR A CA 1
ATOM 1379 C C . THR A 1 176 ? 4.730 31.028 47.286 1.00 49.12 176 THR A C 1
ATOM 1381 O O . THR A 1 176 ? 4.563 32.167 46.855 1.00 49.12 176 THR A O 1
ATOM 1384 N N . SER A 1 177 ? 4.369 30.622 48.499 1.00 50.00 177 SER A N 1
ATOM 1385 C CA . SER A 1 177 ? 4.053 31.448 49.652 1.00 50.00 177 SER A CA 1
ATOM 1386 C C . SER A 1 177 ? 4.939 32.697 49.724 1.00 50.00 177 SER A C 1
ATOM 1388 O O . SER A 1 177 ? 6.146 32.604 49.937 1.00 50.00 177 SER A O 1
ATOM 1390 N N . ALA A 1 178 ? 4.323 33.869 49.590 1.00 49.06 178 ALA A N 1
ATOM 1391 C CA . ALA A 1 178 ? 4.845 35.119 50.121 1.00 49.06 178 ALA A CA 1
ATOM 1392 C C . ALA A 1 178 ? 3.815 35.631 51.133 1.00 49.06 178 ALA A C 1
ATOM 1394 O O . ALA A 1 178 ? 2.906 36.394 50.806 1.00 49.06 178 ALA A O 1
ATOM 1395 N N . GLY A 1 179 ? 3.924 35.127 52.363 1.00 45.44 179 GLY A N 1
ATOM 1396 C CA . GLY A 1 179 ? 3.185 35.630 53.513 1.00 45.44 179 GLY A CA 1
ATOM 1397 C C . GLY A 1 179 ? 3.581 37.076 53.798 1.00 45.44 179 GLY A C 1
ATOM 1398 O O . GLY A 1 179 ? 4.642 37.341 54.356 1.00 45.44 179 GLY A O 1
ATOM 1399 N N . GLY A 1 180 ? 2.719 38.010 53.404 1.00 46.69 180 GLY A N 1
ATOM 1400 C CA . GLY A 1 180 ? 2.722 39.374 53.907 1.00 46.69 180 GLY A CA 1
ATOM 1401 C C . GLY A 1 180 ? 1.869 39.450 55.168 1.00 46.69 180 GLY A C 1
ATOM 1402 O O . GLY A 1 180 ? 0.647 39.386 55.088 1.00 46.69 180 GL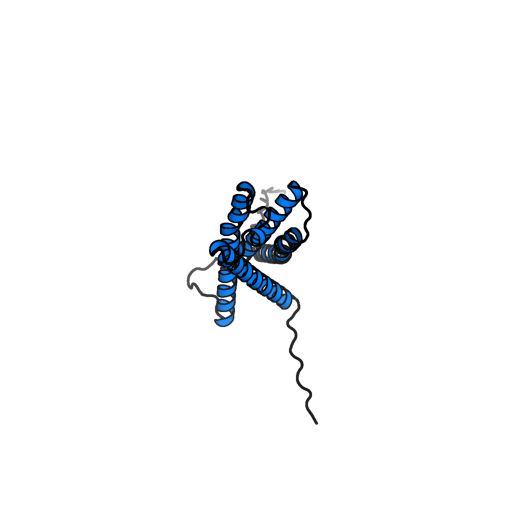Y A O 1
ATOM 1403 N N . THR A 1 181 ? 2.505 39.619 56.323 1.00 54.16 181 THR A N 1
ATOM 1404 C CA . THR A 1 181 ? 1.849 40.091 57.550 1.00 54.16 181 THR A CA 1
ATOM 1405 C C . THR A 1 181 ? 2.355 41.492 57.881 1.00 54.16 181 THR A C 1
ATOM 1407 O O . THR A 1 181 ? 3.507 41.681 58.266 1.00 54.16 181 THR A O 1
ATOM 1410 N N . ARG A 1 182 ? 1.463 42.467 57.707 1.00 39.16 182 ARG A N 1
ATOM 1411 C CA . ARG A 1 182 ? 1.317 43.694 58.510 1.00 39.16 182 ARG A CA 1
ATOM 1412 C C . ARG A 1 182 ? -0.123 43.658 59.047 1.00 39.16 182 ARG A C 1
ATOM 1414 O O . ARG A 1 182 ? -0.966 43.077 58.355 1.00 39.16 182 ARG A O 1
ATOM 1421 N N . PRO A 1 183 ? -0.438 44.206 60.228 1.00 53.72 183 PRO A N 1
ATOM 1422 C CA . PRO A 1 183 ? 0.103 45.430 60.824 1.00 53.72 183 PRO A CA 1
ATOM 1423 C C . PRO A 1 183 ? 1.060 45.231 61.999 1.00 53.72 183 PRO A C 1
ATOM 1425 O O . PRO A 1 183 ? 0.948 44.204 62.6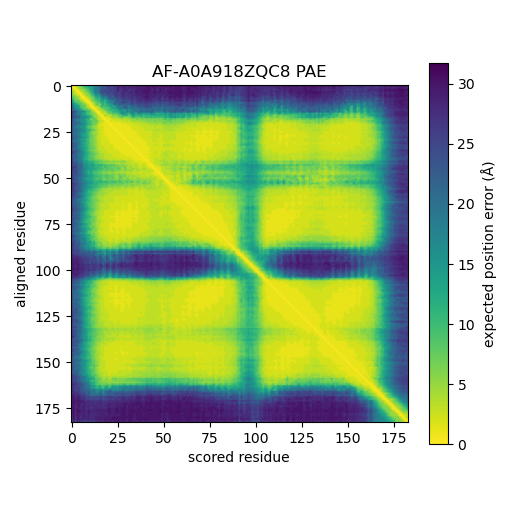99 1.00 53.72 183 PRO A O 1
#

Sequence (183 aa):
MTQAPARPRTAPPHDQGLRSVKAAMLVTDLAFLLYWSVALLGLIPAEYAYKDYDDPVMSDWNYSFLPLDVAASATGLASLYLCRRERRTGYPCRREHRTDSPDRTAWRPLMLVSLTLTSTAGLQAVVFWALRGDWSPTWWIPNLALLLFP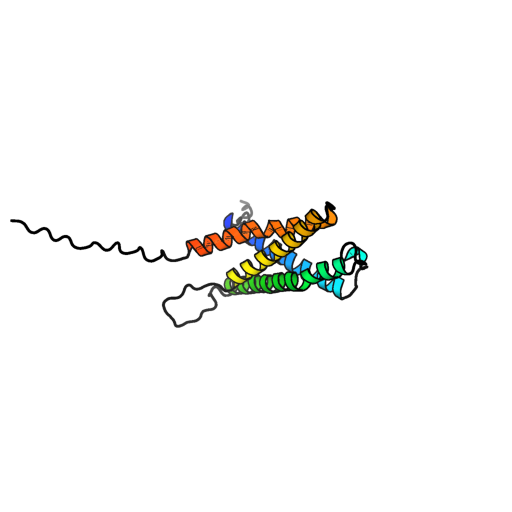VPAIVRLTRRAAAGAPPGPRGEESVTSAGGTRP

Radius of gyration: 24.82 Å; Cα contacts (8 Å, |Δi|>4): 124; chains: 1; bounding box: 73×64×79 Å

Solvent-accessible surface area (backbone atoms only — not comparable to full-atom values): 10857 Å² total; per-residue (Å²): 136,85,82,77,80,81,75,82,82,74,72,59,74,78,56,48,58,56,51,51,50,54,50,52,50,51,53,50,32,51,48,46,54,49,51,51,50,37,55,77,67,58,73,55,64,59,75,76,70,44,74,64,53,87,40,66,69,45,37,55,58,56,58,60,43,52,68,48,48,51,50,17,23,54,30,32,54,50,13,53,51,48,50,50,48,36,67,73,64,73,47,70,89,75,78,82,91,70,91,90,72,85,86,71,62,70,29,57,62,28,37,46,52,13,36,49,40,39,18,50,53,12,44,55,50,50,52,52,34,57,74,72,70,52,79,56,60,86,62,44,53,62,24,50,47,38,30,53,69,30,48,68,56,46,56,52,53,54,52,52,55,59,72,70,51,76,83,71,85,73,78,78,75,78,79,74,84,77,86,82,84,81,136

Nearest PDB structures (foldseek):
  4nwp-assembly1_C  TM=2.500E-01  e=1.134E+00  Pyrococcus horikoshii OT3
  4ons-assembly1_A  TM=3.112E-01  e=3.100E+00  Mus musculus
  1wdz-assembly1_A  TM=3.228E-01  e=7.663E+00  Homo sapiens

pLDDT: mean 81.99, std 18.26, range [39.16, 98.5]